Protein AF-A0A956AWB1-F1 (afdb_monomer)

pLDDT: mean 90.31, std 8.16, range [58.06, 97.62]

Secondary structure (DSSP, 8-state):
-EEEEES--TT--TT-EEEETTEEEEEEEEEEEETTEEEEEEEESS--BTT-EEEEEESSTTS-EEEEEE--SSSPBPPTT-B--EEE-PPPHHHHHHHHHHHHHHHHHHHHHHHHHHHSHHHHHHHHHHHHHHHHHHHHHHHHHHHHHHHHHHHHHHHHHHHHHHHHHHHHHHHHHHHHHHHTT--

Structure (mmCIF, N/CA/C/O backbone):
data_AF-A0A956AWB1-F1
#
_entry.id   AF-A0A956AWB1-F1
#
loop_
_atom_site.group_PDB
_atom_site.id
_atom_site.type_symbol
_atom_site.label_atom_id
_atom_site.label_alt_id
_atom_site.label_comp_id
_atom_site.label_asym_id
_atom_site.label_entity_id
_atom_site.label_seq_id
_atom_site.pdbx_PDB_ins_code
_atom_site.Cartn_x
_atom_site.Cartn_y
_atom_site.Cartn_z
_atom_site.occupancy
_atom_site.B_iso_or_equiv
_atom_site.auth_seq_id
_atom_site.auth_comp_id
_atom_site.auth_asym_id
_atom_site.auth_atom_id
_atom_site.pdbx_PDB_model_num
ATOM 1 N N . TRP A 1 1 ? 25.087 -1.360 -23.033 1.00 92.31 1 TRP A N 1
ATOM 2 C CA . TRP A 1 1 ? 23.841 -2.117 -22.895 1.00 92.31 1 TRP A CA 1
ATOM 3 C C . TRP A 1 1 ? 23.843 -2.676 -21.502 1.00 92.31 1 TRP A C 1
ATOM 5 O O . TRP A 1 1 ? 24.852 -3.199 -21.063 1.00 92.31 1 TRP A O 1
ATOM 15 N N . VAL A 1 2 ? 22.753 -2.506 -20.785 1.00 97.00 2 VAL A N 1
ATOM 16 C CA . VAL A 1 2 ? 22.539 -3.113 -19.469 1.00 97.00 2 VAL A CA 1
ATOM 17 C C . VAL A 1 2 ? 21.168 -3.759 -19.501 1.00 97.00 2 VAL A C 1
ATOM 19 O O . VAL A 1 2 ? 20.373 -3.439 -20.387 1.00 97.00 2 VAL A O 1
ATOM 22 N N . TYR A 1 3 ? 20.867 -4.654 -18.574 1.00 97.06 3 TYR A N 1
ATOM 23 C CA . TYR A 1 3 ? 19.527 -5.223 -18.496 1.00 97.06 3 TYR A CA 1
ATOM 24 C C . TYR A 1 3 ? 18.931 -5.103 -17.103 1.00 97.06 3 TYR A C 1
ATOM 26 O O . TYR A 1 3 ? 19.636 -4.984 -16.107 1.00 97.06 3 TYR A O 1
ATOM 34 N N . ALA A 1 4 ? 17.610 -5.143 -17.042 1.00 96.88 4 ALA A N 1
ATOM 35 C CA . ALA A 1 4 ? 16.849 -5.195 -15.806 1.00 96.88 4 ALA A CA 1
ATOM 36 C C . ALA A 1 4 ? 15.803 -6.305 -15.906 1.00 96.88 4 ALA A C 1
ATOM 38 O O . ALA A 1 4 ? 15.299 -6.588 -16.994 1.00 96.88 4 ALA A O 1
ATOM 39 N N . VAL A 1 5 ? 15.493 -6.949 -14.782 1.00 95.44 5 VAL A N 1
ATOM 40 C CA . VAL A 1 5 ? 14.531 -8.055 -14.732 1.00 95.44 5 VAL A CA 1
ATOM 41 C C . VAL A 1 5 ? 13.300 -7.605 -13.961 1.00 95.44 5 VAL A C 1
ATOM 43 O O . VAL A 1 5 ? 13.382 -7.294 -12.776 1.00 95.44 5 VAL A O 1
ATOM 46 N N . PHE A 1 6 ? 12.155 -7.573 -14.634 1.00 93.62 6 PHE A N 1
ATOM 47 C CA . PHE A 1 6 ? 10.876 -7.171 -14.059 1.00 93.62 6 PHE A CA 1
ATOM 48 C C . PHE A 1 6 ? 9.956 -8.381 -13.924 1.00 93.62 6 PHE A C 1
ATOM 50 O O . PHE A 1 6 ? 9.907 -9.230 -14.810 1.00 93.62 6 PHE A O 1
ATOM 57 N N . LYS A 1 7 ? 9.165 -8.431 -12.848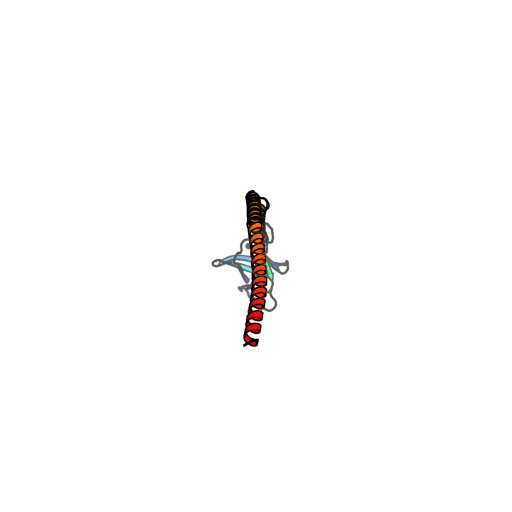 1.00 91.62 7 LYS A N 1
ATOM 58 C CA . LYS A 1 7 ? 8.054 -9.394 -12.737 1.00 91.62 7 LYS A CA 1
ATOM 59 C C . LYS A 1 7 ? 6.952 -9.127 -13.763 1.00 91.62 7 LYS A C 1
ATOM 61 O O . LYS A 1 7 ? 6.328 -10.056 -14.248 1.00 91.62 7 LYS A O 1
ATOM 66 N N . ASP A 1 8 ? 6.732 -7.856 -14.089 1.00 88.19 8 ASP A N 1
ATOM 67 C CA . ASP A 1 8 ? 5.762 -7.434 -15.091 1.00 88.19 8 ASP A CA 1
ATOM 68 C C . ASP A 1 8 ? 6.330 -6.296 -15.948 1.00 88.19 8 ASP A C 1
ATOM 70 O O . ASP A 1 8 ? 6.532 -5.171 -15.478 1.00 88.19 8 ASP A O 1
ATOM 74 N N . ALA A 1 9 ? 6.548 -6.584 -17.229 1.00 90.50 9 ALA A N 1
ATOM 75 C CA . ALA A 1 9 ? 6.960 -5.604 -18.232 1.00 90.50 9 ALA A CA 1
ATOM 76 C C . ALA A 1 9 ? 5.801 -5.146 -19.131 1.00 90.50 9 ALA A C 1
ATOM 78 O O . ALA A 1 9 ? 6.050 -4.545 -20.174 1.00 90.50 9 ALA A O 1
ATOM 79 N N . SER A 1 10 ? 4.541 -5.386 -18.744 1.00 89.19 10 SER A N 1
ATOM 80 C CA . SER A 1 10 ? 3.383 -4.892 -19.495 1.00 89.19 10 SER A CA 1
ATOM 81 C C . SER A 1 10 ? 3.499 -3.390 -19.747 1.00 89.19 10 SER A C 1
ATOM 83 O O . SER A 1 10 ? 3.810 -2.619 -18.832 1.00 89.19 10 SER A O 1
ATOM 85 N N . GLY A 1 11 ? 3.287 -3.001 -21.007 1.00 88.19 11 GLY A N 1
ATOM 86 C CA . GLY A 1 11 ? 3.378 -1.620 -21.481 1.00 88.19 11 GLY A CA 1
ATOM 87 C C . GLY A 1 11 ? 4.799 -1.099 -21.749 1.00 88.19 11 GLY A C 1
ATOM 88 O O . GLY A 1 11 ? 4.937 0.019 -22.246 1.00 88.19 11 GLY A O 1
ATOM 89 N N . LEU A 1 12 ? 5.849 -1.885 -21.473 1.00 92.44 12 LEU A N 1
ATOM 90 C CA . LEU A 1 12 ? 7.207 -1.609 -21.950 1.00 92.44 12 LEU A CA 1
ATOM 91 C C . LEU A 1 12 ? 7.391 -2.212 -23.342 1.00 92.44 12 LEU A C 1
ATOM 93 O O . LEU A 1 12 ? 7.211 -3.413 -23.539 1.00 92.44 12 LEU A O 1
ATOM 97 N N . ALA A 1 13 ? 7.783 -1.381 -24.301 1.00 90.88 13 ALA A N 1
ATOM 98 C CA . ALA A 1 13 ? 8.023 -1.795 -25.675 1.00 90.88 13 ALA A CA 1
ATOM 99 C C . ALA A 1 13 ? 9.451 -1.449 -26.108 1.00 90.88 13 ALA A C 1
ATOM 101 O O . ALA A 1 13 ? 10.119 -0.592 -25.524 1.00 90.88 13 ALA A O 1
ATOM 102 N N . SER A 1 14 ? 9.920 -2.097 -27.176 1.00 93.38 14 SER A N 1
ATOM 103 C CA . SER A 1 14 ? 11.142 -1.655 -27.851 1.00 93.38 14 SER A CA 1
ATOM 104 C C . SER A 1 14 ? 10.997 -0.186 -28.260 1.00 93.38 14 SER A C 1
ATOM 106 O O . SER A 1 14 ? 9.923 0.249 -28.679 1.00 93.38 14 SER A O 1
ATOM 108 N N . LYS A 1 15 ? 12.083 0.580 -28.126 1.00 93.50 15 LYS A N 1
ATOM 109 C CA . LYS A 1 15 ? 12.150 2.039 -28.311 1.00 93.50 15 LYS A CA 1
ATOM 110 C C . LYS A 1 15 ? 11.429 2.879 -27.252 1.00 93.50 15 LYS A C 1
ATOM 112 O O . LYS A 1 15 ? 11.495 4.105 -27.347 1.00 93.50 15 LYS A O 1
ATOM 117 N N . SER A 1 16 ? 10.812 2.287 -26.221 1.00 94.75 16 SER A N 1
ATOM 118 C CA . SER A 1 16 ? 10.349 3.062 -25.062 1.00 94.75 16 SER A CA 1
ATOM 119 C C . SER A 1 16 ? 11.517 3.850 -24.468 1.00 94.75 16 SER A C 1
ATOM 121 O O . SER A 1 16 ? 12.631 3.340 -24.317 1.00 94.75 16 SER A O 1
ATOM 123 N N . ARG A 1 17 ? 11.254 5.114 -24.139 1.00 95.94 17 ARG A N 1
ATOM 124 C CA . ARG A 1 17 ? 12.252 6.047 -23.608 1.00 95.94 17 ARG A CA 1
ATOM 125 C C . ARG A 1 17 ? 12.789 5.596 -22.250 1.00 95.94 17 ARG A C 1
ATOM 127 O O . ARG A 1 17 ? 12.063 5.042 -21.422 1.00 95.94 17 ARG A O 1
ATOM 134 N N . V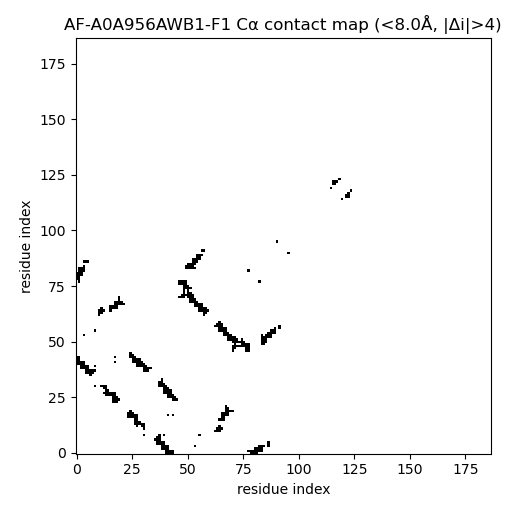AL A 1 18 ? 14.057 5.898 -22.011 1.00 97.00 18 VAL A N 1
ATOM 135 C CA . VAL A 1 18 ? 14.730 5.670 -20.731 1.00 97.00 18 VAL A CA 1
ATOM 136 C C . VAL A 1 18 ? 15.248 7.012 -20.250 1.00 97.00 18 VAL A C 1
ATOM 138 O O . VAL A 1 18 ? 15.989 7.686 -20.965 1.00 97.00 18 VAL A O 1
ATOM 141 N N . VAL A 1 19 ? 14.838 7.428 -19.056 1.00 96.75 19 VAL A N 1
ATOM 142 C CA . VAL A 1 19 ? 15.064 8.795 -18.582 1.00 96.75 19 VAL A CA 1
ATOM 143 C C . VAL A 1 19 ? 15.779 8.838 -17.243 1.00 96.75 19 VAL A C 1
ATOM 145 O O . VAL A 1 19 ? 15.568 7.976 -16.399 1.00 96.75 19 VAL A O 1
ATOM 148 N N . ILE A 1 20 ? 16.563 9.888 -17.019 1.00 95.88 20 ILE A N 1
ATOM 149 C CA . ILE A 1 20 ? 17.115 10.253 -15.709 1.00 95.88 20 ILE A CA 1
ATOM 150 C C . ILE A 1 20 ? 16.687 11.684 -15.429 1.00 95.88 20 ILE A C 1
ATOM 152 O O . ILE A 1 20 ? 16.863 12.551 -16.281 1.00 95.88 20 ILE A O 1
ATOM 156 N N . ALA A 1 21 ? 16.087 11.928 -14.261 1.00 91.62 21 ALA A N 1
ATOM 157 C CA . ALA A 1 21 ? 15.557 13.246 -13.892 1.00 91.62 21 ALA A CA 1
ATOM 158 C C . ALA A 1 21 ? 14.666 13.879 -14.993 1.00 91.62 21 ALA A C 1
ATOM 160 O O . ALA A 1 21 ? 14.703 15.082 -15.230 1.00 91.62 21 ALA A O 1
ATOM 161 N N . GLY A 1 22 ? 13.895 13.050 -15.710 1.00 92.25 22 GLY A N 1
ATOM 162 C CA . GLY A 1 22 ? 13.016 13.472 -16.811 1.00 92.25 22 GLY A CA 1
ATOM 163 C C . GLY A 1 22 ? 13.694 13.638 -18.180 1.00 92.25 22 GLY A C 1
ATOM 164 O O . GLY A 1 22 ? 12.994 13.691 -19.193 1.00 92.25 22 GLY A O 1
ATOM 165 N N . ILE A 1 23 ? 15.027 13.645 -18.244 1.00 95.50 23 ILE A N 1
ATOM 166 C CA . ILE A 1 23 ? 15.807 13.797 -19.479 1.00 95.50 23 ILE A CA 1
ATOM 167 C C . ILE A 1 23 ? 15.990 12.436 -20.145 1.00 95.50 23 ILE A C 1
ATOM 169 O O . ILE A 1 23 ? 16.364 11.469 -19.487 1.00 95.50 23 ILE A O 1
ATOM 173 N N . ASN A 1 24 ? 15.747 12.357 -21.455 1.00 96.25 24 ASN A N 1
ATOM 174 C CA . ASN A 1 24 ? 15.966 11.137 -22.227 1.00 96.25 24 ASN A CA 1
ATOM 175 C C . ASN A 1 24 ? 17.465 10.818 -22.343 1.00 96.25 24 ASN A C 1
ATOM 177 O O . ASN A 1 24 ? 18.224 11.610 -22.897 1.00 96.25 24 ASN A O 1
ATOM 181 N N . VAL A 1 25 ? 17.877 9.654 -21.846 1.00 96.69 25 VAL A N 1
ATOM 182 C CA . VAL A 1 25 ? 19.279 9.198 -21.837 1.00 96.69 25 VAL A CA 1
ATOM 183 C C . VAL A 1 25 ? 19.481 7.886 -22.591 1.00 96.69 25 VAL A C 1
ATOM 185 O O . VAL A 1 25 ? 20.602 7.377 -22.663 1.00 96.69 25 VAL A O 1
ATOM 188 N N . GLY A 1 26 ? 18.410 7.310 -23.133 1.00 96.50 26 GLY A N 1
ATOM 189 C CA . GLY A 1 26 ? 18.462 5.996 -23.746 1.00 96.50 26 GLY A CA 1
ATOM 190 C C . GLY A 1 26 ? 17.100 5.473 -24.168 1.00 96.50 26 GLY A C 1
ATOM 191 O O . GLY A 1 26 ? 16.094 6.177 -24.155 1.00 96.50 26 GLY A O 1
ATOM 192 N N . GLN A 1 27 ? 17.070 4.199 -24.525 1.00 97.00 27 GLN A N 1
ATOM 193 C CA . GLN A 1 27 ? 15.850 3.518 -24.932 1.00 97.00 27 GLN A CA 1
ATOM 194 C C . GLN A 1 27 ? 15.928 2.027 -24.616 1.00 97.00 27 GLN A C 1
ATOM 196 O O . GLN A 1 27 ? 17.019 1.463 -24.478 1.00 97.00 27 GLN A O 1
ATOM 201 N N . ILE A 1 28 ? 14.766 1.392 -24.529 1.00 97.38 28 ILE A N 1
ATOM 202 C CA . ILE A 1 28 ? 14.665 -0.065 -24.491 1.00 97.38 28 ILE A CA 1
ATOM 203 C C . ILE A 1 28 ? 15.039 -0.612 -25.867 1.00 97.38 28 ILE A C 1
ATOM 205 O O . ILE A 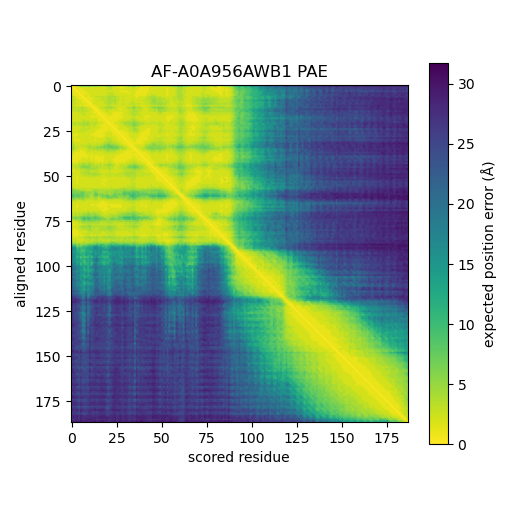1 28 ? 14.519 -0.154 -26.886 1.00 97.38 28 ILE A O 1
ATOM 209 N N . ASP A 1 29 ? 15.946 -1.579 -25.886 1.00 97.19 29 ASP A N 1
ATOM 210 C CA . ASP A 1 29 ? 16.358 -2.279 -27.099 1.00 97.19 29 ASP A CA 1
ATOM 211 C C . ASP A 1 29 ? 15.412 -3.455 -27.376 1.00 97.19 29 ASP A C 1
ATOM 213 O O . ASP A 1 29 ? 14.674 -3.442 -28.366 1.00 97.19 29 ASP A O 1
ATOM 217 N N . SER A 1 30 ? 15.321 -4.396 -26.431 1.00 96.31 30 SER A N 1
ATOM 218 C CA . SER A 1 30 ? 14.435 -5.560 -26.496 1.00 96.31 30 SER A CA 1
ATOM 219 C C . SER A 1 30 ? 13.817 -5.899 -25.133 1.00 96.31 30 SER A C 1
ATOM 221 O O . SER A 1 30 ? 14.309 -5.500 -24.074 1.00 96.31 30 SER A O 1
ATOM 223 N N . VAL A 1 31 ? 12.705 -6.635 -25.175 1.00 95.94 31 VAL A N 1
ATOM 224 C CA . VAL A 1 31 ? 12.055 -7.242 -24.010 1.00 95.94 31 VAL A CA 1
ATOM 225 C C . VAL A 1 31 ? 11.926 -8.731 -24.300 1.00 95.94 31 VAL A C 1
ATOM 227 O O . VAL A 1 31 ? 11.313 -9.119 -25.292 1.00 95.94 31 VAL A O 1
ATOM 230 N N . GLU A 1 32 ? 12.528 -9.554 -23.453 1.00 95.38 32 GLU A N 1
ATOM 231 C CA . GLU A 1 32 ? 12.632 -11.001 -23.626 1.00 95.38 32 GLU A CA 1
ATOM 232 C C . GLU A 1 32 ? 12.015 -11.710 -22.420 1.00 95.38 32 GLU A C 1
ATOM 234 O O . GLU A 1 32 ? 12.179 -11.276 -21.278 1.00 95.38 32 GLU A O 1
ATOM 239 N N . LEU A 1 33 ? 11.311 -12.816 -22.657 1.00 95.62 33 LEU A N 1
ATOM 240 C CA . LEU A 1 33 ? 10.816 -13.663 -21.576 1.00 95.62 33 LEU A CA 1
ATOM 241 C C . LEU A 1 33 ? 11.972 -14.508 -21.023 1.00 95.62 33 LEU A C 1
ATOM 243 O O . LEU A 1 33 ? 12.623 -15.244 -21.763 1.00 95.62 33 LEU A O 1
ATOM 247 N N . ALA A 1 34 ? 12.206 -14.418 -19.719 1.00 92.75 34 ALA A N 1
ATOM 248 C CA . ALA A 1 34 ? 13.206 -15.179 -18.985 1.00 92.75 34 ALA A CA 1
ATOM 249 C C . ALA A 1 34 ? 12.518 -15.909 -17.821 1.00 92.75 34 ALA A C 1
ATOM 251 O O . ALA A 1 34 ? 12.418 -15.387 -16.713 1.00 92.75 34 ALA A O 1
ATOM 252 N N . GLY A 1 35 ? 12.008 -17.114 -18.092 1.00 93.56 35 GLY A N 1
ATOM 253 C CA . GLY A 1 35 ? 11.193 -17.863 -17.133 1.00 93.56 35 GLY A CA 1
ATOM 254 C C . GLY A 1 35 ? 9.816 -17.221 -16.949 1.00 93.56 35 GLY A C 1
ATOM 255 O O . GLY A 1 35 ? 9.077 -17.064 -17.918 1.00 93.56 35 GLY A O 1
ATOM 256 N N . ASP A 1 36 ? 9.484 -16.852 -15.715 1.00 92.75 36 ASP A N 1
ATOM 257 C CA . ASP A 1 36 ? 8.273 -16.115 -15.327 1.00 92.75 36 ASP A CA 1
ATOM 258 C C . ASP A 1 36 ? 8.496 -14.593 -15.235 1.00 92.75 36 ASP A C 1
ATOM 260 O O . ASP A 1 36 ? 7.614 -13.856 -14.798 1.00 92.75 36 ASP A O 1
ATOM 264 N N . GLN A 1 37 ? 9.673 -14.109 -15.645 1.00 94.00 37 GLN A N 1
ATOM 265 C CA . GLN A 1 37 ? 10.054 -12.701 -15.584 1.00 94.00 37 GLN A CA 1
ATOM 266 C C . GLN A 1 37 ? 10.381 -12.148 -16.972 1.00 94.00 37 GLN A C 1
ATOM 268 O O . GLN A 1 37 ? 10.719 -12.875 -17.905 1.00 94.00 37 GLN A O 1
ATOM 273 N N . ALA A 1 38 ? 10.332 -10.827 -17.106 1.00 94.94 38 ALA A N 1
ATOM 274 C CA . ALA A 1 38 ? 10.732 -10.121 -18.311 1.00 94.94 38 ALA A CA 1
ATOM 275 C C . ALA A 1 38 ? 12.136 -9.532 -18.145 1.00 94.94 38 ALA A C 1
ATOM 277 O O . ALA A 1 38 ? 12.370 -8.678 -17.284 1.00 94.94 38 ALA A O 1
ATOM 278 N N . LYS A 1 39 ? 13.066 -9.958 -18.998 1.00 96.50 39 LYS A N 1
ATOM 279 C CA . LYS A 1 39 ? 14.398 -9.373 -19.132 1.00 96.50 39 LYS A CA 1
ATOM 280 C C . LYS A 1 39 ? 14.341 -8.241 -20.152 1.00 96.50 39 LYS A C 1
ATOM 282 O O . LYS A 1 39 ? 14.059 -8.457 -21.325 1.00 96.50 39 LYS A O 1
ATOM 287 N N . VAL A 1 40 ? 14.613 -7.025 -19.699 1.00 97.31 40 VAL A N 1
ATOM 288 C CA . VAL A 1 4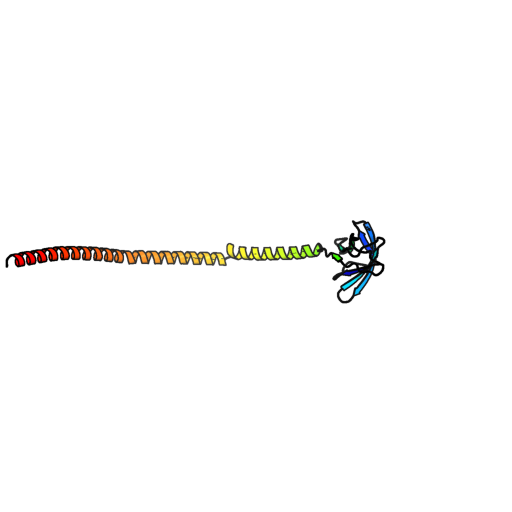0 ? 14.546 -5.811 -20.515 1.00 97.31 40 VAL A CA 1
ATOM 289 C C . VAL A 1 40 ? 15.956 -5.320 -20.786 1.00 97.31 40 VAL A C 1
ATOM 291 O O . VAL A 1 40 ? 16.668 -4.951 -19.852 1.00 97.31 40 VAL A O 1
ATOM 294 N N . TRP A 1 41 ? 16.352 -5.295 -22.055 1.00 97.62 41 TRP A N 1
ATOM 295 C CA . TRP A 1 41 ? 17.634 -4.756 -22.491 1.00 97.62 41 TRP A CA 1
ATOM 296 C C . TRP A 1 41 ? 17.531 -3.256 -22.740 1.00 97.62 41 TRP A C 1
ATOM 298 O O . TRP A 1 41 ? 16.623 -2.763 -23.406 1.00 97.62 41 TRP A O 1
ATOM 308 N N . ILE A 1 42 ? 18.483 -2.517 -22.185 1.00 97.62 42 ILE A N 1
ATOM 309 C CA . ILE A 1 42 ? 18.465 -1.063 -22.103 1.00 97.62 42 ILE A CA 1
ATOM 310 C C . ILE A 1 42 ? 19.744 -0.528 -22.738 1.00 97.62 42 ILE A C 1
ATOM 312 O O . ILE A 1 42 ? 20.868 -0.800 -22.293 1.00 97.62 42 ILE A O 1
ATOM 316 N N . LYS A 1 43 ? 19.573 0.299 -23.769 1.00 96.75 43 LYS A N 1
ATOM 317 C CA . LYS A 1 43 ? 20.654 1.085 -24.354 1.00 96.75 43 LYS A CA 1
ATOM 318 C C . LYS A 1 43 ? 20.674 2.454 -23.687 1.00 96.75 43 LYS A C 1
ATOM 320 O O . LYS A 1 43 ? 19.772 3.258 -23.897 1.00 96.75 43 LYS A O 1
ATOM 325 N N . VAL A 1 44 ? 21.709 2.712 -22.893 1.00 95.25 44 VAL A N 1
ATOM 326 C CA . VAL A 1 44 ? 21.897 3.957 -22.138 1.00 95.25 44 VAL A CA 1
ATOM 327 C C . VAL A 1 44 ? 23.188 4.647 -22.573 1.00 95.25 44 VAL A C 1
ATOM 329 O O . VAL A 1 44 ? 24.199 3.984 -22.796 1.00 95.25 44 VAL A O 1
ATOM 332 N N . ASN A 1 45 ? 23.147 5.974 -22.699 1.00 91.44 45 ASN A N 1
ATOM 333 C CA . ASN A 1 45 ? 24.282 6.796 -23.136 1.00 91.44 45 ASN A CA 1
ATOM 334 C C . ASN A 1 45 ? 25.030 7.463 -21.966 1.00 91.44 45 ASN A C 1
ATOM 336 O O . ASN A 1 45 ? 25.926 8.271 -22.186 1.00 91.44 45 ASN A O 1
ATOM 340 N N . THR A 1 46 ? 24.651 7.152 -20.725 1.00 91.62 46 THR A N 1
ATOM 341 C CA . THR A 1 46 ? 25.274 7.669 -19.502 1.00 91.62 46 THR A CA 1
ATOM 342 C C . THR A 1 46 ? 25.875 6.524 -18.686 1.00 91.62 46 THR A C 1
ATOM 344 O O . THR A 1 46 ? 25.324 5.419 -18.705 1.00 91.62 46 THR A O 1
ATOM 347 N N . PRO A 1 47 ? 26.973 6.753 -17.945 1.00 92.69 47 PRO A N 1
ATOM 348 C CA . PRO A 1 47 ? 27.473 5.775 -16.989 1.00 92.69 47 PRO A CA 1
ATOM 349 C C . PRO A 1 47 ? 26.445 5.499 -15.885 1.00 92.69 47 PRO A C 1
ATOM 351 O O . PRO A 1 47 ? 25.797 6.417 -15.378 1.00 92.69 47 PRO A O 1
ATOM 354 N N . LEU A 1 48 ? 26.338 4.226 -15.506 1.00 95.62 48 LEU A N 1
ATOM 355 C CA . LEU A 1 48 ? 25.567 3.739 -14.364 1.00 95.62 48 LEU A CA 1
ATOM 356 C C . LEU A 1 48 ? 26.506 3.014 -13.399 1.00 95.62 48 LEU A C 1
ATOM 358 O O . LEU A 1 48 ? 27.572 2.536 -13.796 1.00 95.62 48 LEU A O 1
ATOM 362 N N . LYS A 1 49 ? 26.107 2.921 -12.135 1.00 96.12 49 LYS A N 1
ATOM 363 C CA . LYS A 1 49 ? 26.845 2.224 -11.078 1.00 96.12 49 LYS A CA 1
ATOM 364 C C . LYS A 1 49 ? 26.066 1.025 -10.548 1.00 96.12 49 LYS A C 1
ATOM 366 O O . LYS A 1 49 ? 24.879 0.884 -10.813 1.00 96.12 49 LYS A O 1
ATOM 371 N N . SER A 1 50 ? 26.719 0.143 -9.801 1.00 95.62 50 SER A N 1
ATOM 372 C CA . SER A 1 50 ? 26.102 -1.072 -9.251 1.00 95.62 50 SER A CA 1
ATOM 373 C C . SER A 1 50 ? 25.019 -0.809 -8.201 1.00 95.62 50 SER A C 1
ATOM 375 O O . SER A 1 50 ? 24.217 -1.691 -7.919 1.00 95.62 50 SER A O 1
ATOM 377 N N . ASP A 1 51 ? 24.928 0.412 -7.674 1.00 94.44 51 ASP A N 1
ATOM 378 C CA . ASP A 1 51 ? 23.818 0.895 -6.849 1.00 94.44 51 ASP A CA 1
ATOM 379 C C . ASP A 1 51 ? 22.730 1.626 -7.662 1.00 94.44 51 ASP A C 1
ATOM 381 O O . ASP A 1 51 ? 21.812 2.213 -7.085 1.00 94.44 51 ASP A O 1
ATOM 385 N N . ALA A 1 52 ? 22.802 1.587 -8.998 1.00 96.06 52 ALA A N 1
ATOM 386 C CA . ALA A 1 52 ? 21.768 2.132 -9.866 1.00 96.06 52 ALA A CA 1
ATOM 387 C C . ALA A 1 52 ? 20.424 1.440 -9.633 1.00 96.06 52 ALA A C 1
ATOM 389 O O . ALA A 1 52 ? 20.353 0.256 -9.281 1.00 96.06 52 ALA A O 1
ATOM 390 N N . ARG A 1 53 ? 19.353 2.198 -9.865 1.00 95.62 53 ARG A N 1
ATOM 391 C CA . ARG A 1 53 ? 17.973 1.725 -9.770 1.00 95.62 53 ARG A CA 1
ATOM 392 C C . ARG A 1 53 ? 17.208 2.008 -11.044 1.00 95.62 53 ARG A C 1
ATOM 394 O O . ARG A 1 53 ? 17.525 2.957 -11.764 1.00 95.62 53 ARG A O 1
ATOM 401 N N . VAL A 1 54 ? 16.179 1.214 -11.292 1.00 95.69 54 VAL A N 1
ATOM 402 C CA . VAL A 1 54 ? 15.247 1.428 -12.396 1.00 95.69 54 VAL A CA 1
ATOM 403 C C . VAL A 1 54 ? 13.809 1.243 -11.927 1.00 95.69 54 VAL A C 1
ATOM 405 O O . VAL A 1 54 ? 13.502 0.294 -11.213 1.00 95.69 54 VAL A O 1
ATOM 408 N N . ALA A 1 55 ? 12.928 2.141 -12.355 1.00 94.19 55 ALA A N 1
ATOM 409 C CA . ALA A 1 55 ? 11.493 2.073 -12.112 1.00 94.19 55 ALA A CA 1
ATOM 410 C C . ALA A 1 55 ? 10.729 2.053 -13.438 1.00 94.19 55 ALA A C 1
ATOM 412 O O . ALA A 1 55 ? 11.047 2.814 -14.358 1.00 94.19 55 ALA A O 1
ATOM 413 N N . LYS A 1 56 ? 9.690 1.218 -13.524 1.00 92.56 56 LYS A N 1
ATOM 414 C CA . LYS A 1 56 ? 8.697 1.275 -14.603 1.00 92.56 56 LYS A CA 1
ATOM 415 C C . LYS A 1 56 ? 7.666 2.349 -14.250 1.00 92.56 56 LYS A C 1
ATOM 417 O O . LYS A 1 56 ? 6.915 2.184 -13.296 1.00 92.56 56 LYS A O 1
ATOM 422 N N . LYS A 1 57 ? 7.612 3.436 -15.021 1.00 90.62 57 LYS A N 1
ATOM 423 C CA . LYS A 1 57 ? 6.700 4.568 -14.791 1.00 90.62 57 LYS A CA 1
ATOM 424 C C . LYS A 1 57 ? 5.709 4.704 -15.939 1.00 90.62 57 LYS A C 1
ATOM 426 O O . LYS A 1 57 ? 6.063 4.520 -17.102 1.00 90.62 57 LYS A O 1
ATOM 431 N N . GLN A 1 58 ? 4.467 5.034 -15.609 1.00 88.38 58 GLN A N 1
ATOM 432 C CA . GLN A 1 58 ? 3.412 5.248 -16.594 1.00 88.38 58 GLN A CA 1
ATOM 433 C C . GLN A 1 58 ? 3.580 6.629 -17.243 1.00 88.38 58 GLN A C 1
ATOM 435 O O . GLN A 1 58 ? 3.610 7.644 -16.550 1.00 88.38 58 GLN A O 1
ATOM 440 N N . ALA A 1 59 ? 3.710 6.668 -18.570 1.00 85.88 59 ALA A N 1
ATOM 441 C CA . ALA A 1 59 ? 3.785 7.904 -19.349 1.00 85.88 59 ALA A CA 1
ATOM 442 C C . ALA A 1 59 ? 2.397 8.522 -19.567 1.00 85.88 59 ALA A C 1
ATOM 444 O O . ALA A 1 59 ? 2.254 9.742 -19.585 1.00 85.88 59 ALA A O 1
ATOM 445 N N . SER A 1 60 ? 1.378 7.680 -19.762 1.00 80.94 60 SER A N 1
ATOM 446 C CA . SER A 1 60 ? 0.027 8.111 -20.120 1.00 80.94 60 SER A CA 1
ATOM 447 C C . SER A 1 60 ? -1.043 7.196 -19.530 1.00 80.94 60 SER A C 1
ATOM 449 O O . SER A 1 60 ? -0.803 6.018 -19.268 1.00 80.94 60 SER A O 1
ATOM 451 N N . LEU A 1 61 ? -2.269 7.709 -19.382 1.00 78.94 61 LEU A N 1
ATOM 452 C CA . LEU A 1 61 ? -3.425 6.926 -18.916 1.00 78.94 61 LEU A CA 1
ATOM 453 C C . LEU A 1 61 ? -3.792 5.755 -19.847 1.00 78.94 61 LEU A C 1
ATOM 455 O O . LEU A 1 61 ? -4.538 4.872 -19.442 1.00 78.94 61 LEU A O 1
ATOM 459 N N . LEU A 1 62 ? -3.250 5.729 -21.069 1.00 79.56 62 LEU A N 1
ATOM 460 C CA . LEU A 1 62 ? -3.497 4.698 -22.082 1.00 79.56 62 LEU A CA 1
ATOM 461 C C . LEU A 1 62 ? -2.530 3.505 -21.985 1.00 79.56 62 LEU A C 1
ATOM 463 O O . LEU A 1 62 ? -2.492 2.672 -22.884 1.00 79.56 62 LEU A O 1
ATOM 467 N N . GLY A 1 63 ? -1.759 3.407 -20.899 1.00 80.25 63 GLY A N 1
ATOM 468 C CA . GLY A 1 63 ? -0.915 2.242 -20.624 1.00 80.25 63 GLY A CA 1
ATOM 469 C C . GLY A 1 63 ? 0.430 2.244 -21.353 1.00 80.25 63 GLY A C 1
ATOM 470 O O . GLY A 1 63 ? 1.045 1.191 -21.490 1.00 80.25 63 GLY A O 1
ATOM 471 N N . GLU A 1 64 ? 0.906 3.406 -21.809 1.00 87.44 64 GLU A N 1
ATOM 472 C CA . GLU A 1 64 ? 2.291 3.563 -22.261 1.00 87.44 64 GLU A CA 1
ATOM 473 C C . GLU A 1 64 ? 3.213 3.723 -21.047 1.00 87.44 64 GLU A C 1
ATOM 475 O O . GLU A 1 64 ? 2.934 4.534 -20.158 1.00 87.44 64 GLU A O 1
ATOM 480 N N . TYR A 1 65 ? 4.321 2.979 -21.016 1.00 91.75 65 TYR A N 1
ATOM 481 C CA . TYR A 1 65 ? 5.304 3.043 -19.936 1.00 91.75 65 TYR A CA 1
ATOM 482 C C . TYR A 1 65 ? 6.703 3.389 -20.448 1.00 91.75 65 TYR A C 1
ATOM 484 O O . TYR A 1 65 ? 7.089 3.108 -21.586 1.00 91.75 65 TYR A O 1
ATOM 492 N N . TYR A 1 66 ? 7.484 3.985 -19.555 1.00 94.25 66 TYR A N 1
ATOM 493 C CA . TYR A 1 66 ? 8.893 4.288 -19.747 1.00 94.25 66 TYR A CA 1
ATOM 494 C C . TYR A 1 66 ? 9.715 3.816 -18.548 1.00 94.25 66 TYR A C 1
ATOM 496 O O . TYR A 1 66 ? 9.176 3.523 -17.477 1.00 94.25 66 TYR A O 1
ATOM 504 N N . LEU A 1 67 ? 11.036 3.762 -18.720 1.00 95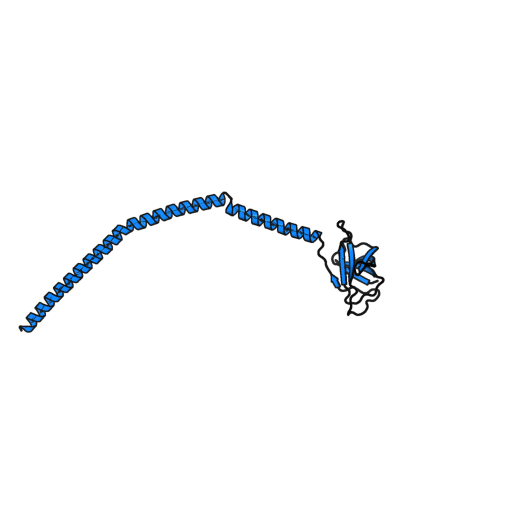.62 67 LEU A N 1
ATOM 505 C CA . LEU A 1 67 ? 11.949 3.450 -17.624 1.00 95.62 67 LEU A CA 1
ATOM 506 C C . LEU A 1 67 ? 12.553 4.725 -17.052 1.00 95.62 67 LEU A C 1
ATOM 508 O O . LEU A 1 67 ? 13.149 5.524 -17.775 1.00 95.62 67 LEU A O 1
ATOM 512 N N . GLN A 1 68 ? 12.428 4.900 -15.743 1.00 95.75 68 GLN A N 1
ATOM 513 C CA . GLN A 1 68 ? 13.129 5.931 -14.996 1.00 95.75 68 GLN A CA 1
ATOM 514 C C . GLN A 1 68 ? 14.348 5.311 -14.322 1.00 95.75 68 GLN A C 1
ATOM 516 O O . GLN A 1 68 ? 14.214 4.420 -13.489 1.00 95.75 68 GLN A O 1
ATOM 521 N N . LEU A 1 69 ? 15.532 5.785 -14.688 1.00 95.62 69 LEU A N 1
ATOM 522 C CA . LEU A 1 69 ? 16.797 5.374 -14.104 1.00 95.62 69 LEU A CA 1
ATOM 523 C C . LEU A 1 69 ? 17.239 6.341 -13.008 1.00 95.62 69 LEU A C 1
ATOM 525 O O . LEU A 1 69 ? 17.091 7.561 -13.113 1.00 95.62 69 LEU A O 1
ATOM 529 N N . THR A 1 70 ? 17.880 5.766 -12.000 1.00 95.56 70 THR A N 1
ATOM 530 C CA . THR A 1 70 ? 18.692 6.464 -11.008 1.00 95.56 70 THR A CA 1
ATOM 531 C C . THR A 1 70 ? 20.116 5.920 -11.143 1.00 95.56 70 THR A C 1
ATOM 533 O O . THR A 1 70 ? 20.305 4.724 -10.936 1.00 95.56 70 THR A O 1
ATOM 536 N N . PRO A 1 71 ? 21.123 6.736 -11.508 1.00 93.31 71 PRO A N 1
ATOM 537 C CA . PRO A 1 71 ? 22.436 6.244 -11.943 1.00 93.31 71 PRO A CA 1
ATOM 538 C C . PRO A 1 71 ? 23.299 5.595 -10.852 1.00 93.31 71 PRO A C 1
ATOM 540 O O . PRO A 1 71 ? 24.284 4.937 -11.186 1.00 93.31 71 PRO A O 1
ATOM 543 N N . GLY A 1 72 ? 22.933 5.751 -9.576 1.00 92.19 72 GLY A N 1
ATOM 544 C CA . GLY A 1 72 ? 23.766 5.344 -8.444 1.00 92.19 72 GLY A CA 1
ATOM 545 C C . GLY A 1 72 ? 24.927 6.317 -8.200 1.00 92.19 72 GLY A C 1
ATOM 546 O O . GLY A 1 72 ? 25.276 7.127 -9.061 1.00 92.19 72 GLY A O 1
ATOM 547 N N . TYR A 1 73 ? 25.518 6.268 -7.008 1.00 91.19 73 TYR A N 1
ATOM 548 C CA . TYR A 1 73 ? 26.576 7.184 -6.570 1.00 91.19 73 TYR A CA 1
ATOM 549 C C . TYR A 1 73 ? 27.783 6.467 -5.969 1.00 91.19 73 TYR A C 1
ATOM 551 O O . TYR A 1 73 ? 28.918 6.846 -6.275 1.00 91.19 73 TYR A O 1
ATOM 559 N N . THR A 1 74 ? 27.579 5.442 -5.144 1.00 91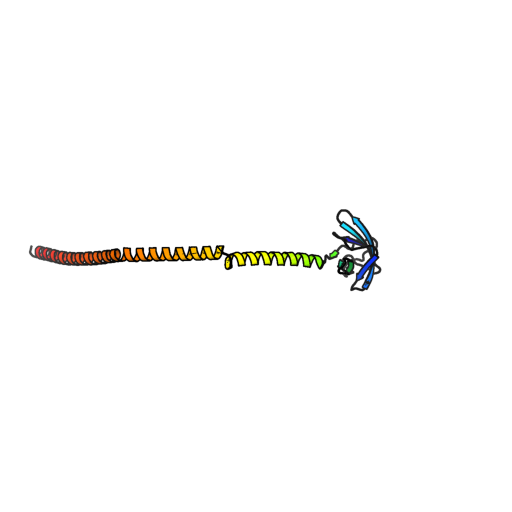.00 74 THR A N 1
ATOM 560 C CA . THR A 1 74 ? 28.651 4.824 -4.341 1.00 91.00 74 THR A CA 1
ATOM 561 C C . THR A 1 74 ? 29.167 3.515 -4.927 1.00 91.00 74 THR A C 1
ATOM 563 O O . THR A 1 74 ? 30.253 3.073 -4.555 1.00 91.00 74 THR A O 1
ATOM 566 N N . GLY A 1 75 ? 28.435 2.918 -5.869 1.00 90.56 75 GLY A N 1
ATOM 567 C CA . GLY A 1 75 ? 28.798 1.655 -6.495 1.00 90.56 75 GLY A CA 1
ATOM 568 C C . GLY A 1 75 ? 29.963 1.742 -7.484 1.00 90.56 75 GLY A C 1
ATOM 569 O O . GLY A 1 75 ? 30.424 2.812 -7.905 1.00 90.56 75 GLY A O 1
ATOM 570 N N . THR A 1 76 ? 30.413 0.560 -7.891 1.00 94.56 76 THR A N 1
ATOM 571 C CA . THR A 1 76 ? 31.327 0.359 -9.020 1.00 94.56 76 THR A CA 1
ATOM 572 C C . THR A 1 76 ? 30.622 0.648 -10.349 1.00 94.56 76 THR A C 1
ATOM 574 O O . THR A 1 76 ? 29.418 0.422 -10.449 1.00 94.56 76 THR A O 1
ATOM 577 N N . PRO A 1 77 ? 31.328 1.131 -11.387 1.00 95.00 77 PRO A N 1
ATOM 578 C CA . PRO A 1 77 ? 30.732 1.315 -12.709 1.00 95.00 77 PRO A CA 1
ATOM 579 C C . PRO A 1 77 ? 30.188 -0.000 -13.280 1.00 95.00 77 PRO A C 1
ATOM 581 O O . PRO A 1 77 ? 30.899 -1.008 -13.276 1.00 95.00 77 PRO A O 1
ATOM 584 N N . LEU A 1 78 ? 28.958 0.033 -13.795 1.00 95.38 78 LEU A N 1
ATOM 585 C CA . LEU A 1 78 ? 28.389 -1.059 -14.583 1.00 95.38 78 LEU A CA 1
ATOM 586 C C . LEU A 1 78 ? 29.007 -1.073 -15.982 1.00 95.38 78 LEU A C 1
ATOM 588 O O . LEU A 1 78 ? 29.275 -0.026 -16.579 1.00 95.38 78 LEU A O 1
ATOM 592 N N . LYS A 1 79 ? 29.221 -2.277 -16.500 1.00 94.69 79 LYS A N 1
ATOM 593 C CA . LYS A 1 79 ? 29.753 -2.550 -17.832 1.00 94.69 79 LYS A CA 1
ATOM 594 C C . LYS A 1 79 ? 28.643 -2.952 -18.792 1.00 94.69 79 LYS A C 1
ATOM 596 O O . LYS A 1 79 ? 27.492 -3.180 -18.422 1.00 94.69 79 LYS A O 1
ATOM 601 N N . ASP A 1 80 ? 29.021 -3.027 -20.061 1.00 94.12 80 ASP A N 1
ATOM 602 C CA . ASP A 1 80 ? 28.171 -3.600 -21.091 1.00 94.12 80 ASP A CA 1
ATOM 603 C C . ASP A 1 80 ? 27.813 -5.055 -20.747 1.00 94.12 80 ASP A C 1
ATOM 605 O O . ASP A 1 80 ? 28.692 -5.851 -20.427 1.00 94.12 80 ASP A O 1
ATOM 609 N N . GLY A 1 81 ? 26.524 -5.380 -20.782 1.00 94.81 81 GLY A N 1
ATOM 610 C CA . GLY A 1 81 ? 25.989 -6.686 -20.414 1.00 94.81 81 GLY A CA 1
ATOM 611 C C . GLY A 1 81 ? 25.580 -6.828 -18.948 1.00 94.81 81 GLY A C 1
ATOM 612 O O . GLY A 1 81 ? 24.946 -7.829 -18.619 1.00 94.81 81 GLY A O 1
ATOM 613 N N . ASP A 1 82 ? 25.879 -5.857 -18.080 1.00 96.94 82 ASP A N 1
ATOM 614 C CA . ASP A 1 82 ? 25.588 -5.989 -16.650 1.00 96.94 82 ASP A CA 1
ATOM 615 C C . ASP A 1 82 ? 24.099 -5.788 -16.318 1.00 96.94 82 ASP A C 1
ATOM 617 O O . ASP A 1 82 ? 23.350 -5.088 -17.012 1.00 96.94 82 ASP A O 1
ATOM 621 N N . ALA A 1 83 ? 23.678 -6.395 -15.206 1.00 96.12 83 ALA A N 1
ATOM 622 C CA . ALA A 1 83 ? 22.349 -6.212 -14.639 1.00 96.12 83 ALA A CA 1
ATOM 623 C C . ALA A 1 83 ? 22.272 -4.921 -13.809 1.00 96.12 83 ALA A C 1
ATOM 625 O O . ALA A 1 83 ? 23.172 -4.630 -13.022 1.00 96.12 83 ALA A O 1
ATOM 626 N N . ILE A 1 84 ? 21.155 -4.201 -13.905 1.00 96.31 84 ILE A N 1
ATOM 627 C CA . ILE A 1 84 ? 20.743 -3.207 -12.910 1.00 96.31 84 ILE A CA 1
ATOM 628 C C . ILE A 1 84 ? 20.051 -3.976 -11.774 1.00 96.31 84 ILE A C 1
ATOM 630 O O . ILE A 1 84 ? 18.975 -4.533 -12.001 1.00 96.31 84 ILE A O 1
ATOM 634 N N . PRO A 1 85 ? 20.636 -4.043 -10.565 1.00 89.62 85 PRO A N 1
ATOM 635 C CA . PRO A 1 85 ? 20.162 -4.969 -9.537 1.00 89.62 85 PRO A CA 1
ATOM 636 C C . PRO A 1 85 ? 18.924 -4.468 -8.785 1.00 89.62 85 PRO A C 1
ATOM 638 O O . PRO A 1 85 ? 18.172 -5.272 -8.241 1.00 89.62 85 PRO A O 1
ATOM 641 N N . ASN A 1 86 ? 18.700 -3.152 -8.744 1.00 92.12 86 ASN A N 1
ATOM 642 C CA . ASN A 1 86 ? 17.639 -2.557 -7.938 1.00 92.12 86 ASN A CA 1
ATOM 643 C C . ASN A 1 86 ? 16.458 -2.140 -8.819 1.00 92.12 86 ASN A C 1
ATOM 645 O O . ASN A 1 86 ? 16.573 -1.217 -9.631 1.00 92.12 86 ASN A O 1
ATOM 649 N N . ILE A 1 87 ? 15.318 -2.798 -8.628 1.00 92.62 87 ILE A N 1
ATOM 650 C CA . ILE A 1 87 ? 14.062 -2.461 -9.299 1.00 92.62 87 ILE A CA 1
ATOM 651 C C . ILE A 1 87 ? 13.138 -1.783 -8.289 1.00 92.62 87 ILE A C 1
ATOM 653 O O . ILE A 1 87 ? 12.754 -2.402 -7.296 1.00 92.62 87 ILE A O 1
ATOM 657 N N . ASP A 1 88 ? 12.775 -0.531 -8.550 1.00 88.94 88 ASP A N 1
ATOM 658 C CA . ASP A 1 88 ? 11.778 0.193 -7.765 1.00 88.94 88 ASP A CA 1
ATOM 659 C C . ASP A 1 88 ? 10.390 -0.066 -8.380 1.00 88.94 88 ASP A C 1
ATOM 661 O O . ASP A 1 88 ? 10.152 0.182 -9.567 1.00 88.94 88 ASP A O 1
ATOM 665 N N . TYR A 1 89 ? 9.472 -0.596 -7.573 1.00 77.25 89 TYR A N 1
ATOM 666 C CA . TYR A 1 89 ? 8.091 -0.856 -7.977 1.00 77.25 89 TYR A CA 1
ATOM 667 C C . TYR A 1 89 ? 7.212 0.309 -7.523 1.00 77.25 89 TYR A C 1
ATOM 669 O O . TYR A 1 89 ? 6.938 0.453 -6.333 1.00 77.25 89 TYR A O 1
ATOM 677 N N . ASP A 1 90 ? 6.765 1.137 -8.464 1.00 68.50 90 ASP A N 1
ATOM 678 C CA . ASP A 1 90 ? 5.678 2.075 -8.200 1.00 68.50 90 ASP A CA 1
ATOM 679 C C . ASP A 1 90 ? 4.330 1.380 -8.327 1.00 68.50 90 ASP A C 1
ATOM 681 O O . ASP A 1 90 ? 4.101 0.599 -9.253 1.00 68.50 90 ASP A O 1
ATOM 685 N N . VAL A 1 91 ? 3.417 1.722 -7.422 1.00 62.28 91 VAL A N 1
ATOM 686 C CA . VAL A 1 91 ? 2.009 1.344 -7.541 1.00 62.28 91 VAL A CA 1
ATOM 687 C C . VAL A 1 91 ? 1.405 2.162 -8.681 1.00 62.28 91 VAL A C 1
ATOM 689 O O . VAL A 1 91 ? 1.458 3.396 -8.661 1.00 62.28 91 VAL A O 1
ATOM 692 N N . ALA A 1 92 ? 0.856 1.497 -9.698 1.00 66.19 92 ALA A N 1
ATOM 693 C CA . ALA A 1 92 ? 0.206 2.206 -10.790 1.00 66.19 92 ALA A CA 1
ATOM 694 C C . ALA A 1 92 ? -1.077 2.896 -10.277 1.00 66.19 92 ALA A C 1
ATOM 696 O O . ALA A 1 92 ? -1.786 2.335 -9.439 1.00 66.19 92 ALA A O 1
ATOM 697 N N . PRO A 1 93 ? -1.455 4.078 -10.801 1.00 66.69 93 PRO A N 1
ATOM 698 C CA . PRO A 1 93 ? -2.714 4.738 -10.444 1.00 66.69 93 PRO A CA 1
ATOM 699 C C . PRO A 1 93 ? -3.959 3.848 -10.597 1.00 66.69 93 PRO A C 1
ATOM 701 O O . PRO A 1 93 ? -4.910 3.980 -9.832 1.00 66.69 93 PRO A O 1
ATOM 704 N N . ALA A 1 94 ? -3.955 2.922 -11.561 1.00 66.75 94 ALA A N 1
ATOM 705 C CA . ALA A 1 94 ? -5.035 1.953 -11.74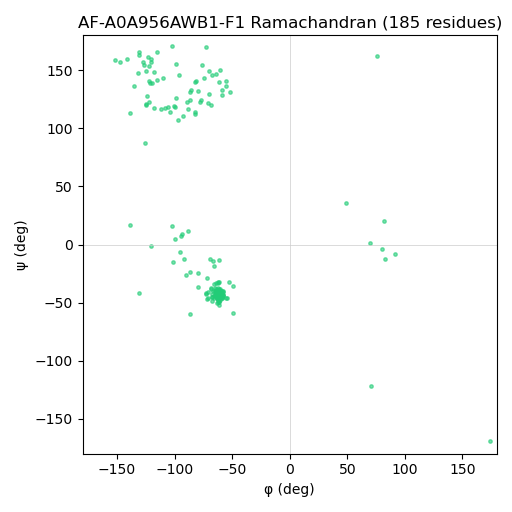6 1.00 66.75 94 ALA A CA 1
ATOM 706 C C . ALA A 1 94 ? -5.170 0.981 -10.560 1.00 66.75 94 ALA A C 1
ATOM 708 O O . ALA A 1 94 ? -6.288 0.667 -10.149 1.00 66.75 94 ALA A O 1
ATOM 709 N N . ASP A 1 95 ? -4.047 0.559 -9.976 1.00 70.62 95 ASP A N 1
ATOM 710 C CA . ASP A 1 95 ? -4.032 -0.323 -8.808 1.00 70.62 95 ASP A CA 1
ATOM 711 C C . ASP A 1 95 ? -4.571 0.410 -7.574 1.00 70.62 95 ASP A C 1
ATOM 713 O O . ASP A 1 95 ? -5.389 -0.146 -6.841 1.00 70.62 95 ASP A O 1
ATOM 717 N N . LEU A 1 96 ? -4.241 1.701 -7.422 1.00 73.50 96 LEU A N 1
ATOM 718 C CA . LEU A 1 96 ? -4.821 2.559 -6.382 1.00 73.50 96 LEU A CA 1
ATOM 719 C C . LEU A 1 96 ? -6.346 2.685 -6.524 1.00 73.50 96 LEU A C 1
ATOM 721 O O . LEU A 1 96 ? -7.066 2.618 -5.532 1.00 73.50 96 LEU A O 1
ATOM 725 N N . ILE A 1 97 ? -6.871 2.834 -7.746 1.00 79.75 97 ILE A N 1
ATOM 726 C CA . ILE A 1 97 ? -8.325 2.895 -7.981 1.00 79.75 97 ILE A CA 1
ATOM 727 C C . ILE A 1 97 ? -9.002 1.580 -7.575 1.00 79.75 97 ILE A C 1
ATOM 729 O O . ILE A 1 97 ? -10.095 1.602 -7.006 1.00 79.75 97 ILE A O 1
ATOM 733 N N . ASN A 1 98 ? -8.378 0.435 -7.857 1.00 77.44 98 ASN A N 1
ATOM 734 C CA . ASN A 1 98 ? -8.920 -0.868 -7.472 1.00 77.44 98 ASN A CA 1
ATOM 735 C C . ASN A 1 98 ? -8.927 -1.056 -5.949 1.00 77.44 98 ASN A C 1
ATOM 737 O O . ASN A 1 98 ? -9.916 -1.541 -5.398 1.00 77.44 98 ASN A O 1
ATOM 741 N N . GLU A 1 99 ? -7.880 -0.606 -5.261 1.00 78.69 99 GLU A N 1
ATOM 742 C CA . GLU A 1 99 ? -7.820 -0.613 -3.798 1.00 78.69 99 GLU A CA 1
ATOM 743 C C . GLU A 1 99 ? -8.889 0.308 -3.180 1.00 78.69 99 GLU A C 1
ATOM 745 O O . GLU A 1 99 ? -9.629 -0.101 -2.282 1.00 78.69 99 GLU A O 1
ATOM 750 N N . LEU A 1 100 ? -9.080 1.510 -3.738 1.00 82.38 100 LEU A N 1
ATOM 751 C CA . LEU A 1 100 ? -10.142 2.441 -3.333 1.00 82.38 100 LEU A CA 1
ATOM 752 C C . LEU A 1 100 ? -11.553 1.867 -3.549 1.00 82.38 100 LEU A C 1
ATOM 754 O O . LEU A 1 100 ? -12.440 2.056 -2.710 1.00 82.38 100 LEU A O 1
ATOM 758 N N . LYS A 1 101 ? -11.778 1.129 -4.643 1.00 82.62 101 LYS A N 1
ATOM 759 C CA . LYS A 1 101 ? -13.036 0.393 -4.868 1.00 82.62 101 LYS A CA 1
ATOM 760 C C . LYS A 1 101 ? -13.273 -0.676 -3.797 1.00 82.62 101 LYS A C 1
ATOM 762 O O . LYS A 1 101 ? -14.405 -0.860 -3.358 1.00 82.62 101 LYS A O 1
ATOM 767 N N . GLY A 1 102 ? -12.219 -1.355 -3.343 1.00 82.62 102 GLY A N 1
ATOM 768 C CA . GLY A 1 102 ? -12.307 -2.309 -2.235 1.00 82.62 102 GLY A CA 1
ATOM 769 C C . GLY A 1 102 ? -12.731 -1.645 -0.923 1.00 82.62 102 GLY A C 1
ATOM 770 O O . GLY A 1 102 ? -13.640 -2.124 -0.247 1.00 82.62 102 GLY A O 1
ATOM 771 N N . ILE A 1 103 ? -12.127 -0.501 -0.592 1.00 85.25 103 ILE A N 1
ATOM 772 C CA . ILE A 1 103 ? -12.454 0.263 0.623 1.00 85.25 103 ILE A CA 1
ATOM 773 C C . ILE A 1 103 ? -13.905 0.753 0.595 1.00 85.25 103 ILE A C 1
ATOM 775 O O . ILE A 1 103 ? -14.631 0.577 1.572 1.00 85.25 103 ILE A O 1
ATOM 779 N N . THR A 1 104 ? -14.343 1.343 -0.518 1.00 87.56 104 THR A N 1
ATOM 780 C CA . THR A 1 104 ? -15.717 1.863 -0.654 1.00 87.56 104 THR A CA 1
ATOM 781 C C . THR A 1 104 ? -16.765 0.765 -0.489 1.00 87.56 104 THR A C 1
ATOM 783 O O . THR A 1 104 ? -17.711 0.952 0.274 1.00 87.56 104 THR A O 1
ATOM 786 N N . LYS A 1 105 ? -16.545 -0.418 -1.076 1.00 87.44 105 LYS A N 1
ATOM 787 C CA . LYS A 1 105 ? -17.415 -1.586 -0.872 1.00 87.44 105 LYS A CA 1
ATOM 788 C C . LYS A 1 105 ? -17.510 -1.997 0.603 1.00 87.44 105 LYS A C 1
ATOM 790 O O . LYS A 1 105 ? -18.606 -2.209 1.116 1.00 87.44 105 LYS A O 1
ATOM 795 N N . ASN A 1 106 ? -16.381 -2.064 1.308 1.00 87.50 106 ASN A N 1
ATOM 796 C CA . ASN A 1 106 ? -16.373 -2.421 2.731 1.00 87.50 106 ASN A CA 1
ATOM 797 C C . ASN A 1 106 ? -17.143 -1.397 3.583 1.00 87.50 106 ASN A C 1
ATOM 799 O O . ASN A 1 106 ? -17.871 -1.765 4.504 1.00 87.50 106 ASN A O 1
ATOM 803 N N . VAL A 1 107 ? -17.014 -0.105 3.268 1.00 91.12 107 VAL A N 1
ATOM 804 C CA . VAL A 1 107 ? -17.753 0.968 3.954 1.00 91.12 107 VAL A CA 1
ATOM 805 C C . VAL A 1 107 ? -19.259 0.846 3.717 1.00 91.12 107 VAL A C 1
ATOM 807 O O . VAL A 1 107 ? -20.036 1.035 4.657 1.00 91.12 107 VAL A O 1
ATOM 810 N N . GLU A 1 108 ? -19.692 0.502 2.504 1.00 88.00 108 GLU A N 1
ATOM 811 C CA . GLU A 1 108 ? -21.106 0.263 2.194 1.00 88.00 108 GLU A CA 1
ATOM 812 C C . GLU A 1 108 ? -21.673 -0.919 2.991 1.00 88.00 108 GLU A C 1
ATOM 814 O O . GLU A 1 108 ? -22.743 -0.795 3.591 1.00 88.00 108 GLU A O 1
ATOM 819 N N . GLU A 1 109 ? -20.944 -2.036 3.072 1.00 88.19 109 GLU A N 1
ATOM 820 C CA . GLU A 1 109 ? -21.353 -3.224 3.838 1.00 88.19 109 GLU A CA 1
ATOM 821 C C . GLU A 1 109 ? -21.475 -2.939 5.346 1.00 88.19 109 GLU A C 1
ATOM 823 O O . GLU A 1 109 ? -22.463 -3.322 5.988 1.00 88.19 109 GLU A O 1
ATOM 828 N N . ILE A 1 110 ? -20.511 -2.209 5.917 1.00 89.38 110 ILE A N 1
ATOM 829 C CA . ILE A 1 110 ? -20.559 -1.766 7.320 1.00 89.38 110 ILE A CA 1
ATOM 830 C C . ILE A 1 110 ? -21.760 -0.842 7.539 1.00 89.38 110 ILE A C 1
ATOM 832 O O . ILE A 1 110 ? -22.535 -1.032 8.479 1.00 89.38 110 ILE A O 1
ATOM 836 N N . THR A 1 111 ? -21.958 0.131 6.649 1.00 87.75 111 THR A N 1
ATOM 837 C CA . THR A 1 111 ? -23.063 1.093 6.740 1.00 87.75 111 THR A CA 1
ATOM 838 C C . THR A 1 111 ? -24.423 0.397 6.649 1.00 87.75 111 THR A C 1
ATOM 840 O O . THR A 1 111 ? -25.328 0.699 7.430 1.00 87.75 111 THR A O 1
ATOM 843 N N . ALA A 1 112 ? -24.573 -0.584 5.756 1.00 84.19 112 ALA A N 1
ATOM 844 C CA . ALA A 1 112 ? -25.780 -1.398 5.635 1.00 84.19 112 ALA A CA 1
ATOM 845 C C . ALA A 1 112 ? -26.055 -2.217 6.906 1.00 84.19 112 ALA A C 1
ATOM 847 O O . ALA A 1 112 ? -27.202 -2.303 7.352 1.00 84.19 112 ALA A O 1
ATOM 848 N N . SER A 1 113 ? -25.008 -2.760 7.528 1.00 82.81 113 SER A N 1
ATOM 849 C CA . SER A 1 113 ? -25.108 -3.497 8.792 1.00 82.81 113 SER A CA 1
ATOM 850 C C . SER A 1 113 ? -25.569 -2.595 9.941 1.00 82.81 113 SER A C 1
ATOM 852 O O . SER A 1 113 ? -26.475 -2.962 10.690 1.00 82.81 113 SER A O 1
ATOM 854 N N . ILE A 1 114 ? -25.025 -1.377 10.036 1.00 83.62 114 ILE A N 1
ATOM 855 C CA . ILE A 1 114 ? -25.463 -0.375 11.022 1.00 83.62 114 ILE A CA 1
ATOM 856 C C . ILE A 1 114 ? -26.925 0.014 10.771 1.00 83.62 114 ILE A C 1
ATOM 858 O O . ILE A 1 114 ? -27.731 0.020 11.701 1.00 83.62 114 ILE A O 1
ATOM 862 N N . LYS A 1 115 ? -27.305 0.266 9.512 1.00 78.06 115 LYS A N 1
ATOM 863 C CA . LYS A 1 115 ? -28.691 0.580 9.137 1.00 78.06 115 LYS A CA 1
ATOM 864 C C . LYS A 1 115 ? -29.652 -0.539 9.544 1.00 78.06 115 LYS A C 1
ATOM 866 O O . LYS A 1 115 ? -30.714 -0.250 10.093 1.00 78.06 115 LYS A O 1
ATOM 871 N N . LYS A 1 116 ? -29.281 -1.803 9.323 1.00 72.31 116 LYS A N 1
ATOM 872 C CA . LYS A 1 116 ? -30.088 -2.972 9.701 1.00 72.31 116 LYS A CA 1
ATOM 873 C C . LYS A 1 116 ? -30.353 -3.030 11.209 1.00 72.31 116 LYS A C 1
ATOM 875 O O . LYS A 1 116 ? -31.473 -3.327 11.612 1.00 72.31 116 LYS A O 1
ATOM 880 N N . VAL A 1 117 ? -29.353 -2.702 12.026 1.00 73.25 117 VAL A N 1
ATOM 881 C CA . VAL A 1 117 ? -29.482 -2.680 13.491 1.00 73.25 117 VAL A CA 1
ATOM 882 C C . VAL A 1 117 ? -30.310 -1.488 13.978 1.00 73.25 117 VAL A C 1
ATOM 884 O O . VAL A 1 117 ? -31.139 -1.647 14.866 1.00 73.25 117 VAL A O 1
ATOM 887 N N . VAL A 1 118 ? -30.092 -0.300 13.410 1.00 72.81 118 VAL A N 1
ATOM 888 C CA . VAL A 1 118 ? -30.651 0.961 13.934 1.00 72.81 118 VAL A CA 1
ATOM 889 C C . VAL A 1 118 ? -32.024 1.304 13.346 1.00 72.81 118 VAL A C 1
ATOM 891 O O . VAL A 1 118 ? -32.808 1.998 13.982 1.00 72.81 118 VAL A O 1
ATOM 894 N N . SER A 1 119 ? -32.332 0.838 12.136 1.00 68.31 119 SER A N 1
ATOM 895 C CA . SER A 1 119 ? -33.490 1.309 11.353 1.00 68.31 119 SER A CA 1
ATOM 896 C C . SER A 1 119 ? -34.254 0.191 10.631 1.00 68.31 119 SER A C 1
ATOM 898 O O . SER A 1 119 ? -35.020 0.453 9.706 1.00 68.31 119 SER A O 1
ATOM 900 N N . GLY A 1 120 ? -34.039 -1.066 11.026 1.00 73.25 120 GLY A N 1
ATOM 901 C CA . GLY A 1 120 ? -34.763 -2.224 10.498 1.00 73.25 120 GLY A CA 1
ATOM 902 C C . GLY A 1 120 ? -35.905 -2.691 11.407 1.00 73.25 120 GLY A C 1
ATOM 903 O O . GLY A 1 120 ? -35.835 -2.533 12.624 1.00 73.25 120 GLY A O 1
ATOM 904 N N . LYS A 1 121 ? -36.906 -3.365 10.819 1.00 72.56 121 LYS A N 1
ATOM 905 C CA . LYS A 1 121 ? -38.007 -4.050 11.535 1.00 72.56 121 LYS A CA 1
ATOM 906 C C . LYS A 1 121 ? -37.525 -4.967 12.667 1.00 72.56 121 LYS A C 1
ATOM 908 O O . LYS A 1 121 ? -38.142 -5.019 13.719 1.00 72.56 121 LYS A O 1
ATOM 913 N N . GLU A 1 122 ? -36.385 -5.634 12.485 1.00 76.38 122 GLU A N 1
ATOM 914 C CA . GLU A 1 122 ? -35.772 -6.488 13.514 1.00 76.38 122 GLU A CA 1
ATOM 915 C C . GLU A 1 122 ? -35.373 -5.698 14.781 1.00 76.38 122 GLU A C 1
ATOM 917 O O . GLU A 1 122 ? -35.412 -6.232 15.889 1.00 76.38 122 GLU A O 1
ATOM 922 N N . GLY A 1 123 ? -34.985 -4.425 14.638 1.00 77.38 123 GLY A N 1
ATOM 923 C CA . GLY A 1 123 ? -34.693 -3.532 15.763 1.00 77.38 123 GLY A CA 1
ATOM 924 C C . GLY A 1 123 ? -35.963 -3.102 16.501 1.00 77.38 123 GLY A C 1
ATOM 925 O O . GLY A 1 123 ? -35.993 -3.123 17.732 1.00 77.38 123 GLY A O 1
ATOM 926 N N . GLU A 1 124 ? -37.028 -2.791 15.758 1.00 81.44 124 GLU A N 1
ATOM 927 C CA . GLU A 1 124 ? -38.351 -2.475 16.317 1.00 81.44 124 GLU A CA 1
ATOM 928 C C . GLU A 1 124 ? -38.930 -3.665 17.094 1.00 81.44 124 GLU A C 1
ATOM 930 O O . GLU A 1 124 ? -39.364 -3.507 18.233 1.00 81.44 124 GLU A O 1
ATOM 935 N N . GLU A 1 125 ? -38.860 -4.875 16.533 1.00 83.56 125 GLU A N 1
ATOM 936 C CA . GLU A 1 125 ? -39.315 -6.108 17.188 1.00 83.56 125 GLU A CA 1
ATOM 937 C C . GLU A 1 125 ? -38.568 -6.374 18.503 1.00 83.56 125 GLU A C 1
ATOM 939 O O . GLU A 1 125 ? -39.185 -6.714 19.517 1.00 83.56 125 GLU A O 1
ATOM 944 N N . ARG A 1 126 ? -37.243 -6.162 18.527 1.00 84.31 126 ARG A N 1
ATOM 945 C CA . ARG A 1 126 ? -36.436 -6.281 19.754 1.00 84.31 126 ARG A CA 1
ATOM 946 C C . ARG A 1 126 ? -36.836 -5.249 20.798 1.00 84.31 126 ARG A C 1
ATOM 948 O O . ARG A 1 126 ? -36.933 -5.596 21.973 1.00 84.31 126 ARG A O 1
ATOM 955 N N . LEU A 1 127 ? -37.074 -4.004 20.392 1.00 85.69 127 LEU A N 1
ATOM 956 C CA . LEU A 1 127 ? -37.487 -2.945 21.309 1.00 85.69 127 LEU A CA 1
ATOM 957 C C . LEU A 1 127 ? -38.857 -3.251 21.925 1.00 85.69 127 LEU A C 1
ATOM 959 O O . LEU A 1 127 ? -39.013 -3.152 23.139 1.00 85.69 127 LEU A O 1
ATOM 963 N N . VAL A 1 128 ? -39.817 -3.704 21.116 1.00 88.75 128 VAL A N 1
ATOM 964 C CA . VAL A 1 128 ? -41.141 -4.130 21.596 1.00 88.75 128 VAL A CA 1
ATOM 965 C C . VAL A 1 128 ? -41.019 -5.295 22.582 1.00 88.75 128 VAL A C 1
ATOM 967 O O . VAL A 1 128 ? -41.640 -5.264 23.644 1.00 88.75 128 VAL A O 1
ATOM 970 N N . ALA A 1 129 ? -40.179 -6.291 22.289 1.00 90.25 129 ALA A N 1
ATOM 971 C CA . ALA A 1 129 ? -39.943 -7.415 23.195 1.00 90.25 129 ALA A CA 1
ATOM 972 C C . ALA A 1 129 ? -39.300 -6.979 24.526 1.00 90.25 129 ALA A C 1
ATOM 974 O O . ALA A 1 129 ? -39.683 -7.470 25.588 1.00 90.25 129 ALA A O 1
ATOM 975 N N . ILE A 1 130 ? -38.347 -6.041 24.489 1.00 91.31 130 ILE A N 1
ATOM 976 C CA . ILE A 1 130 ? -37.728 -5.470 25.695 1.00 91.31 130 ILE A CA 1
ATOM 977 C C . ILE A 1 130 ? -38.777 -4.743 26.540 1.00 91.31 130 ILE A C 1
ATOM 979 O O . ILE A 1 130 ? -38.852 -4.987 27.743 1.00 91.31 130 ILE A O 1
ATOM 983 N N . LEU A 1 131 ? -39.610 -3.902 25.925 1.00 92.56 131 LEU A N 1
ATOM 984 C CA . LEU A 1 131 ? -40.663 -3.164 26.627 1.00 92.56 131 LEU A CA 1
ATOM 985 C C . LEU A 1 131 ? -41.681 -4.112 27.280 1.00 92.56 131 LEU A C 1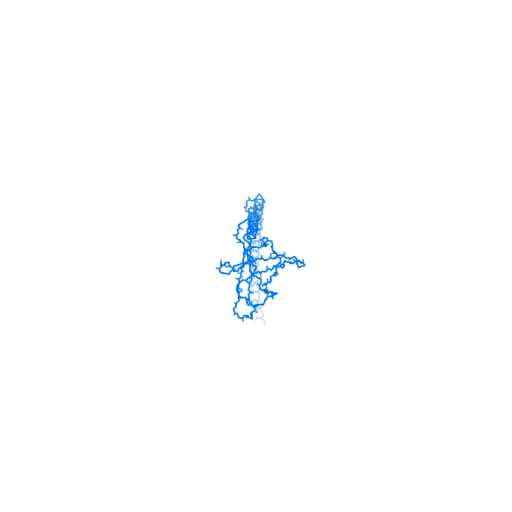
ATOM 987 O O . LEU A 1 131 ? -41.978 -3.965 28.463 1.00 92.56 131 LEU A O 1
ATOM 991 N N . ALA A 1 132 ? -42.120 -5.152 26.566 1.00 94.75 132 ALA A N 1
ATOM 992 C CA . ALA A 1 132 ? -43.023 -6.163 27.119 1.00 94.75 132 ALA A CA 1
ATOM 993 C C . ALA A 1 132 ? -42.410 -6.919 28.316 1.00 94.75 132 ALA A C 1
ATOM 995 O O . ALA A 1 132 ? -43.095 -7.206 29.302 1.00 94.75 132 ALA A O 1
ATOM 996 N N . ASN A 1 133 ? -41.111 -7.228 28.259 1.00 95.31 133 ASN A N 1
ATOM 997 C CA . ASN A 1 133 ? -40.401 -7.866 29.370 1.00 95.31 133 ASN A CA 1
ATOM 998 C C . ASN A 1 133 ? -40.256 -6.935 30.581 1.00 95.31 133 ASN A C 1
ATOM 1000 O O . ASN A 1 133 ? -40.369 -7.398 31.720 1.00 95.31 133 ASN A O 1
ATOM 1004 N N . ILE A 1 134 ? -40.031 -5.637 30.356 1.00 95.75 134 ILE A N 1
ATOM 1005 C CA . ILE A 1 134 ? -39.987 -4.628 31.423 1.00 95.75 134 ILE A CA 1
ATOM 1006 C C . ILE A 1 134 ? -41.341 -4.561 32.132 1.00 95.75 134 ILE A C 1
ATOM 1008 O O . ILE A 1 134 ? -41.376 -4.692 33.355 1.00 95.75 134 ILE A O 1
ATOM 1012 N N . ASP A 1 135 ? -42.446 -4.457 31.392 1.00 94.19 135 ASP A N 1
ATOM 1013 C CA . ASP A 1 135 ? -43.795 -4.404 31.974 1.00 94.19 135 ASP A CA 1
ATOM 1014 C C . ASP A 1 135 ? -44.098 -5.640 32.828 1.00 94.19 135 ASP A C 1
ATOM 1016 O O . ASP A 1 135 ? -44.599 -5.535 33.953 1.00 94.19 135 ASP A O 1
ATOM 1020 N N . LYS A 1 136 ? -43.734 -6.827 32.328 1.00 95.69 136 LYS A N 1
ATOM 1021 C CA . LYS A 1 136 ? -43.904 -8.084 33.063 1.00 95.69 136 LYS A CA 1
ATOM 1022 C C . LYS A 1 136 ? -43.069 -8.112 34.344 1.00 95.69 136 LYS A C 1
ATOM 1024 O O . LYS A 1 136 ? -43.592 -8.456 35.402 1.00 95.69 136 LYS A O 1
ATOM 1029 N N . THR A 1 137 ? -41.804 -7.703 34.264 1.00 95.38 137 THR A N 1
ATOM 1030 C CA . THR A 1 137 ? -40.890 -7.658 35.416 1.00 95.38 137 THR A CA 1
ATOM 1031 C C . THR A 1 137 ? -41.403 -6.687 36.477 1.00 95.38 137 THR A C 1
ATOM 1033 O O . THR A 1 137 ? -41.443 -7.019 37.659 1.00 95.38 137 THR A O 1
ATOM 1036 N N . VAL A 1 138 ? -41.866 -5.504 36.070 1.00 96.38 138 VAL A N 1
ATOM 1037 C CA . VAL A 1 138 ? -42.453 -4.507 36.977 1.00 96.38 138 VAL A CA 1
ATOM 1038 C C . VAL A 1 138 ? -43.702 -5.061 37.665 1.00 96.38 138 VAL A C 1
ATOM 1040 O O . VAL A 1 138 ? -43.871 -4.877 38.873 1.00 96.38 138 VAL A O 1
ATOM 1043 N N . ALA A 1 139 ? -44.561 -5.780 36.939 1.00 96.25 139 ALA A N 1
ATOM 1044 C CA . ALA A 1 139 ? -45.738 -6.420 37.521 1.00 96.25 139 ALA A CA 1
ATOM 1045 C C . ALA A 1 139 ? -45.371 -7.517 38.539 1.00 96.25 139 ALA A C 1
ATOM 1047 O O . ALA A 1 139 ? -45.994 -7.600 39.600 1.00 96.25 139 ALA A O 1
ATOM 1048 N N . GLU A 1 140 ? -44.357 -8.334 38.247 1.00 96.06 140 GLU A N 1
ATOM 1049 C CA . GLU A 1 140 ? -43.852 -9.372 39.156 1.00 96.06 140 GLU A CA 1
ATOM 1050 C C . GLU A 1 140 ? -43.219 -8.769 40.416 1.00 96.06 140 GLU A C 1
ATOM 1052 O O . GLU A 1 140 ? -43.545 -9.198 41.524 1.00 96.06 140 GLU A O 1
ATOM 1057 N N . VAL A 1 141 ? -42.407 -7.717 40.277 1.00 95.94 141 VAL A N 1
ATOM 1058 C CA . VAL A 1 141 ? -41.838 -6.974 41.415 1.00 95.94 141 VAL A CA 1
ATOM 1059 C C . VAL A 1 141 ? -42.946 -6.362 42.268 1.00 95.94 141 VAL A C 1
ATOM 1061 O O . VAL A 1 141 ? -42.924 -6.500 43.490 1.00 95.94 141 VAL A O 1
ATOM 1064 N N . LYS A 1 142 ? -43.956 -5.735 41.650 1.00 95.81 142 LYS A N 1
ATOM 1065 C CA . LYS A 1 142 ? -45.097 -5.169 42.381 1.00 95.81 142 LYS A CA 1
ATOM 1066 C C . LYS A 1 142 ? -45.827 -6.238 43.193 1.00 95.81 142 LYS A C 1
ATOM 1068 O O . LYS A 1 142 ? -46.137 -5.992 44.355 1.00 95.81 142 LYS A O 1
ATOM 1073 N N . ARG A 1 143 ? -46.081 -7.414 42.609 1.00 95.75 143 ARG A N 1
ATOM 1074 C CA . ARG A 1 143 ? -46.687 -8.543 43.335 1.00 95.75 143 ARG A CA 1
ATOM 1075 C C . ARG A 1 143 ? -45.813 -8.993 44.495 1.00 95.75 143 ARG A C 1
ATOM 1077 O O . ARG A 1 143 ? -46.311 -9.070 45.606 1.00 95.75 143 ARG A O 1
ATOM 1084 N N . ALA A 1 144 ? -44.515 -9.191 44.271 1.00 94.69 144 ALA A N 1
ATOM 1085 C CA . ALA A 1 144 ? -43.594 -9.598 45.328 1.00 94.69 144 ALA A CA 1
ATOM 1086 C C . ALA A 1 144 ? -43.578 -8.607 46.505 1.00 94.69 144 ALA A C 1
ATOM 1088 O O . ALA A 1 144 ? -43.566 -9.024 47.660 1.00 94.69 144 ALA A O 1
ATOM 1089 N N . VAL A 1 145 ? -43.617 -7.300 46.230 1.00 95.12 145 VAL A N 1
ATOM 1090 C CA . VAL A 1 145 ? -43.687 -6.260 47.270 1.00 95.12 145 VAL A CA 1
ATOM 1091 C C . VAL A 1 145 ? -45.015 -6.321 48.029 1.00 95.12 145 VAL A C 1
ATOM 1093 O O . VAL A 1 145 ? -45.012 -6.296 49.258 1.00 95.12 145 VAL A O 1
ATOM 1096 N N . VAL A 1 146 ? -46.140 -6.439 47.318 1.00 95.19 146 VAL A N 1
ATOM 1097 C CA . VAL A 1 146 ? -47.478 -6.528 47.930 1.00 95.19 146 VAL A CA 1
ATOM 1098 C C . VAL A 1 146 ? -47.626 -7.797 48.774 1.00 95.19 146 VAL A C 1
ATOM 1100 O O . VAL A 1 146 ? -48.120 -7.724 49.894 1.00 95.19 146 VAL A O 1
ATOM 1103 N N . ASP A 1 147 ? -47.147 -8.938 48.283 1.00 95.31 147 ASP A N 1
ATOM 1104 C CA . ASP A 1 147 ? -47.255 -10.232 48.963 1.00 95.31 147 ASP A CA 1
ATOM 1105 C C . ASP A 1 147 ? -46.335 -10.333 50.188 1.00 95.31 147 ASP A C 1
ATOM 1107 O O . ASP A 1 147 ? -46.624 -11.070 51.136 1.00 95.31 147 ASP A O 1
ATOM 1111 N N . ASN A 1 148 ? -45.209 -9.613 50.177 1.00 93.12 148 ASN A N 1
ATOM 1112 C CA . ASN A 1 148 ? -44.259 -9.614 51.285 1.00 93.12 148 ASN A CA 1
ATOM 1113 C C . ASN A 1 148 ? -44.592 -8.586 52.368 1.00 93.12 148 ASN A C 1
ATOM 1115 O O . ASN A 1 148 ? -44.195 -8.817 53.506 1.00 93.12 148 ASN A O 1
ATOM 1119 N N . GLY A 1 149 ? -45.334 -7.514 52.066 1.00 94.25 149 GLY A N 1
ATOM 1120 C CA . GLY A 1 149 ? -45.746 -6.511 53.060 1.00 94.25 149 GLY A CA 1
ATOM 1121 C C . GLY A 1 149 ? -46.366 -7.134 54.321 1.00 94.25 149 GLY A C 1
ATOM 1122 O O . GLY A 1 149 ? -45.769 -7.028 55.391 1.00 94.25 149 GLY A O 1
ATOM 1123 N N . PRO A 1 150 ? -47.460 -7.912 54.204 1.00 94.31 150 PRO A N 1
ATOM 1124 C CA . PRO A 1 150 ? -48.099 -8.552 55.356 1.00 94.31 150 PRO A CA 1
ATOM 1125 C C . PRO A 1 150 ? -47.197 -9.546 56.097 1.00 94.31 150 PRO A C 1
ATOM 1127 O O . PRO A 1 150 ? -47.319 -9.719 57.306 1.00 94.31 150 PRO A O 1
ATOM 1130 N N . LYS A 1 151 ? -46.287 -10.224 55.386 1.00 93.81 151 LYS A N 1
ATOM 1131 C CA . LYS A 1 151 ? -45.341 -11.167 56.005 1.00 93.81 151 LYS A CA 1
ATOM 1132 C C . LYS A 1 151 ? -44.293 -10.430 56.832 1.00 93.81 151 LYS A C 1
ATOM 1134 O O . LYS A 1 151 ? -43.943 -10.890 57.913 1.00 93.81 151 LYS A O 1
ATOM 1139 N N . VAL A 1 152 ? -43.795 -9.303 56.324 1.00 94.19 152 VAL A N 1
ATOM 1140 C CA . VAL A 1 152 ? -42.866 -8.434 57.052 1.00 94.19 152 VAL A CA 1
ATOM 1141 C C . VAL A 1 152 ? -43.553 -7.878 58.295 1.00 94.19 152 VAL A C 1
ATOM 1143 O O . VAL A 1 152 ? -42.974 -7.973 59.374 1.00 94.19 152 VAL A O 1
ATOM 1146 N N . ASP A 1 153 ? -44.798 -7.414 58.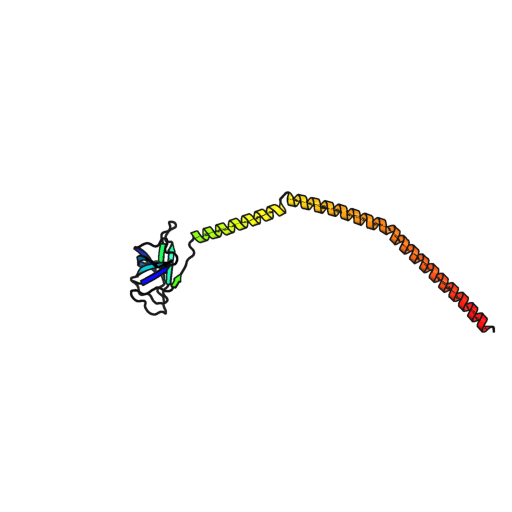174 1.00 94.50 153 ASP A N 1
ATOM 1147 C CA . ASP A 1 153 ? -45.586 -6.936 59.316 1.00 94.50 153 ASP A CA 1
ATOM 1148 C C . ASP A 1 153 ? -45.756 -8.034 60.379 1.00 94.50 153 ASP A C 1
ATOM 1150 O O . ASP A 1 153 ? -45.462 -7.814 61.551 1.00 94.50 153 ASP A O 1
ATOM 1154 N N . GLN A 1 154 ? -46.100 -9.261 59.973 1.00 95.38 154 GLN A N 1
ATOM 1155 C CA . GLN A 1 154 ? -46.199 -10.404 60.890 1.00 95.38 154 GLN A CA 1
ATOM 1156 C C . GLN A 1 154 ? -44.875 -10.742 61.584 1.00 95.38 154 GLN A C 1
ATOM 1158 O O . GLN A 1 154 ? -44.862 -11.090 62.765 1.00 95.38 154 GLN A O 1
ATOM 1163 N N . VAL A 1 155 ? -43.748 -10.676 60.870 1.00 94.94 155 VAL A N 1
ATOM 1164 C CA . VAL A 1 155 ? -42.427 -10.895 61.474 1.00 94.94 155 VAL A CA 1
ATOM 1165 C C . VAL A 1 155 ? -42.137 -9.814 62.511 1.00 94.94 155 VAL A C 1
ATOM 1167 O O . VAL A 1 155 ? -41.683 -10.141 63.607 1.00 94.94 155 VAL A O 1
ATOM 1170 N N . VAL A 1 156 ? -42.431 -8.550 62.199 1.00 95.62 156 VAL A N 1
ATOM 1171 C CA . VAL A 1 156 ? -42.274 -7.432 63.138 1.00 95.62 156 VAL A CA 1
ATOM 1172 C C . VAL A 1 156 ? -43.145 -7.644 64.378 1.00 95.62 156 VAL A C 1
ATOM 1174 O O . VAL A 1 156 ? -42.624 -7.573 65.493 1.00 95.62 156 VAL A O 1
ATOM 1177 N N . ASP A 1 157 ? -44.420 -7.993 64.209 1.00 97.06 157 ASP A N 1
ATOM 1178 C CA . ASP A 1 157 ? -45.349 -8.251 65.316 1.00 97.06 157 ASP A CA 1
ATOM 1179 C C . ASP A 1 157 ? -44.883 -9.407 66.209 1.00 97.06 157 ASP A C 1
ATOM 1181 O O . ASP A 1 157 ? -44.859 -9.283 67.437 1.00 97.06 157 ASP A O 1
ATOM 1185 N N . ASN A 1 158 ? -44.434 -10.514 65.610 1.00 96.62 158 ASN A N 1
ATOM 1186 C CA . ASN A 1 158 ? -43.895 -11.658 66.346 1.00 96.62 158 ASN A CA 1
ATOM 1187 C C . ASN A 1 158 ? -42.638 -11.284 67.140 1.00 96.62 158 ASN A C 1
ATOM 1189 O O . ASN A 1 158 ? -42.499 -11.671 68.301 1.00 96.62 158 ASN A O 1
ATOM 1193 N N . VAL A 1 159 ? -41.728 -10.505 66.549 1.00 96.12 159 VAL A N 1
ATOM 1194 C CA . VAL A 1 159 ? -40.515 -10.033 67.236 1.00 96.12 159 VAL A CA 1
ATOM 1195 C C . VAL A 1 159 ? -40.875 -9.128 68.415 1.00 96.12 159 VAL A C 1
ATOM 1197 O O . VAL A 1 159 ? -40.295 -9.263 69.499 1.00 96.12 159 VAL A O 1
ATOM 1200 N N . VAL A 1 160 ? -41.849 -8.229 68.243 1.00 96.50 160 VAL A N 1
ATOM 1201 C CA . VAL A 1 160 ? -42.351 -7.367 69.324 1.00 96.50 160 VAL A CA 1
ATOM 1202 C C . VAL A 1 160 ? -42.962 -8.205 70.450 1.00 96.50 160 VAL A C 1
ATOM 1204 O O . VAL A 1 160 ? -42.651 -7.963 71.622 1.00 96.50 160 VAL A O 1
ATOM 1207 N N . LEU A 1 161 ? -43.777 -9.210 70.116 1.00 96.94 161 LEU A N 1
ATOM 1208 C CA . LEU A 1 161 ? -44.406 -10.110 71.085 1.00 96.94 161 LEU A CA 1
ATOM 1209 C C . LEU A 1 161 ? -43.365 -10.896 71.891 1.00 96.94 161 LEU A C 1
ATOM 1211 O O . LEU A 1 161 ? -43.362 -10.811 73.119 1.00 96.94 161 LEU A O 1
ATOM 1215 N N . VAL A 1 162 ? -42.427 -11.567 71.218 1.00 96.75 162 VAL A N 1
ATOM 1216 C CA . VAL A 1 162 ? -41.348 -12.334 71.867 1.00 96.75 162 VAL A CA 1
ATOM 1217 C C . VAL A 1 162 ? -40.507 -11.438 72.774 1.00 96.75 162 VAL A C 1
ATOM 1219 O O . VAL A 1 162 ? -40.160 -11.815 73.892 1.00 96.75 162 VAL A O 1
ATOM 1222 N N . THR A 1 163 ? -40.215 -10.209 72.342 1.00 96.19 163 THR A N 1
ATOM 1223 C CA . THR A 1 163 ? -39.463 -9.245 73.162 1.00 96.19 163 THR A CA 1
ATOM 1224 C C . THR A 1 163 ? -40.232 -8.863 74.430 1.00 96.19 163 THR A C 1
ATOM 1226 O O . THR A 1 163 ? -39.637 -8.698 75.500 1.00 96.19 163 THR A O 1
ATOM 1229 N N . LYS A 1 164 ? -41.558 -8.722 74.338 1.00 96.50 164 LYS A N 1
ATOM 1230 C CA . LYS A 1 164 ? -42.427 -8.438 75.487 1.00 96.50 164 LYS A CA 1
ATOM 1231 C C . LYS A 1 164 ? -42.471 -9.619 76.458 1.00 96.50 164 LYS A C 1
ATOM 1233 O O . LYS A 1 164 ? -42.323 -9.406 77.662 1.00 96.50 164 LYS A O 1
ATOM 1238 N N . GLU A 1 165 ? -42.619 -10.836 75.946 1.00 96.62 165 GLU A N 1
ATOM 1239 C CA . GLU A 1 165 ? -42.611 -12.069 76.742 1.00 96.62 165 GLU A CA 1
ATOM 1240 C C . GLU A 1 165 ? -41.269 -12.277 77.446 1.00 96.62 165 GLU A C 1
ATOM 1242 O O . GLU A 1 165 ? -41.241 -12.494 78.656 1.00 96.62 165 GLU A O 1
ATOM 1247 N N . ALA A 1 166 ? -40.150 -12.088 76.740 1.00 96.00 166 ALA A N 1
ATOM 1248 C CA . ALA A 1 166 ? -38.810 -12.171 77.316 1.00 96.00 166 ALA A CA 1
ATOM 1249 C C . ALA A 1 166 ? -38.609 -11.162 78.459 1.00 96.00 166 ALA A C 1
ATOM 1251 O O . ALA A 1 166 ? -38.070 -11.508 79.511 1.00 96.00 166 ALA A O 1
ATOM 1252 N N . ARG A 1 167 ? -39.083 -9.915 78.301 1.00 96.44 167 ARG A N 1
ATOM 1253 C CA . ARG A 1 167 ? -39.047 -8.916 79.386 1.00 96.44 167 ARG A CA 1
ATOM 1254 C C . ARG A 1 167 ? -39.891 -9.338 80.590 1.00 96.44 167 ARG A C 1
ATOM 1256 O O . ARG A 1 167 ? -39.453 -9.110 81.719 1.00 96.44 167 ARG A O 1
ATOM 1263 N N . SER A 1 168 ? -41.068 -9.930 80.368 1.00 95.94 168 SER A N 1
ATOM 1264 C CA . SER A 1 168 ? -41.909 -10.455 81.455 1.00 95.94 168 SER A CA 1
ATOM 1265 C C . SER A 1 168 ? -41.201 -11.583 82.189 1.00 95.94 168 SER A C 1
ATOM 1267 O O . SER A 1 168 ? -41.022 -11.497 83.397 1.00 95.94 168 SER A O 1
ATOM 1269 N N . PHE A 1 169 ? -40.679 -12.565 81.454 1.00 96.44 169 PHE A N 1
ATOM 1270 C CA . PHE A 1 169 ? -39.933 -13.683 82.021 1.00 96.44 169 PHE A CA 1
ATOM 1271 C C . PHE A 1 169 ? -38.752 -13.212 82.877 1.00 96.44 169 PHE A C 1
ATOM 1273 O O . PHE A 1 169 ? -38.593 -13.661 84.007 1.00 96.44 169 PHE A O 1
ATOM 1280 N N . VAL A 1 170 ? -37.951 -12.254 82.392 1.00 96.38 170 VAL A N 1
ATOM 1281 C CA . VAL A 1 170 ? -36.829 -11.689 83.166 1.00 96.38 170 VAL A CA 1
ATOM 1282 C C . VAL A 1 170 ? -37.314 -11.018 84.457 1.00 96.38 170 VAL A C 1
ATOM 1284 O O . VAL A 1 170 ? -36.653 -11.119 85.493 1.00 96.38 170 VAL A O 1
ATOM 1287 N N . LYS A 1 171 ? -38.462 -10.331 84.424 1.00 95.62 171 LYS A N 1
ATOM 1288 C CA . LYS A 1 171 ? -39.064 -9.704 85.609 1.00 95.62 171 LYS A CA 1
ATOM 1289 C C . LYS A 1 171 ? -39.560 -10.751 86.611 1.00 95.62 171 LYS A C 1
ATOM 1291 O O . LYS A 1 171 ? -39.297 -10.599 87.808 1.00 95.62 171 LYS A O 1
ATOM 1296 N N . ASP A 1 172 ? -40.243 -11.783 86.134 1.00 96.31 172 ASP A N 1
ATOM 1297 C CA . ASP A 1 172 ? -40.806 -12.855 86.957 1.00 96.31 172 ASP A CA 1
ATOM 1298 C C . ASP A 1 172 ? -39.681 -13.684 87.583 1.00 96.31 172 ASP A C 1
ATOM 1300 O O . ASP A 1 172 ? -39.597 -13.782 88.805 1.00 96.31 172 ASP A O 1
ATOM 1304 N N . PHE A 1 173 ? -38.698 -14.097 86.780 1.00 95.75 173 PHE A N 1
ATOM 1305 C CA . PHE A 1 173 ? -37.481 -14.760 87.246 1.00 95.75 173 PHE A CA 1
ATOM 1306 C C . PHE A 1 173 ? -36.745 -13.944 88.317 1.00 95.75 173 PHE A C 1
ATOM 1308 O O . PHE A 1 173 ? -36.370 -14.475 89.361 1.00 95.75 173 PHE A O 1
ATOM 1315 N N . ARG A 1 174 ? -36.561 -12.630 88.110 1.00 95.56 174 ARG A N 1
ATOM 1316 C CA . ARG A 1 174 ? -35.930 -11.752 89.114 1.00 95.56 174 ARG A CA 1
ATOM 1317 C C . ARG A 1 174 ? -36.746 -11.682 90.406 1.00 95.56 174 ARG A C 1
ATOM 1319 O O . ARG A 1 174 ? -36.170 -11.504 91.479 1.00 95.56 174 ARG A O 1
ATOM 1326 N N . THR A 1 175 ? -38.068 -11.768 90.309 1.00 95.38 175 THR A N 1
ATOM 1327 C CA . THR A 1 175 ? -38.973 -11.755 91.463 1.00 95.38 175 THR A CA 1
ATOM 1328 C C . THR A 1 175 ? -38.872 -13.062 92.242 1.00 95.38 175 THR A C 1
ATOM 1330 O O . THR A 1 175 ? -38.691 -13.022 93.458 1.00 95.38 175 THR A O 1
ATOM 1333 N N . ASP A 1 176 ? -38.896 -14.200 91.555 1.00 95.44 176 ASP A N 1
ATOM 1334 C CA . ASP A 1 176 ? -38.786 -15.522 92.174 1.00 95.44 176 ASP A CA 1
ATOM 1335 C C . ASP A 1 176 ? -37.400 -15.754 92.781 1.00 95.44 176 ASP A C 1
ATOM 1337 O O . ASP A 1 176 ? -37.292 -16.171 93.933 1.00 95.44 176 ASP A O 1
ATOM 1341 N N . ALA A 1 177 ? -36.332 -15.361 92.081 1.00 93.50 177 ALA A N 1
ATOM 1342 C CA . ALA A 1 177 ? -34.971 -15.413 92.611 1.00 93.50 177 ALA A CA 1
ATOM 1343 C C . ALA A 1 177 ? -34.822 -14.591 93.903 1.00 93.50 177 ALA A C 1
ATOM 1345 O O . ALA A 1 177 ? -34.168 -15.032 94.846 1.00 93.50 177 ALA A O 1
ATOM 1346 N N . ARG A 1 178 ? -35.455 -13.410 93.985 1.00 92.88 178 ARG A N 1
ATOM 1347 C CA . ARG A 1 178 ? -35.461 -12.596 95.214 1.00 92.88 178 ARG A CA 1
ATOM 1348 C C . ARG A 1 178 ? -36.196 -13.279 96.365 1.00 92.88 178 ARG A C 1
ATOM 1350 O O . ARG A 1 178 ? -35.719 -13.173 97.489 1.00 92.88 178 ARG A O 1
ATOM 1357 N N . LYS A 1 179 ? -37.324 -13.951 96.104 1.00 92.19 179 LYS A N 1
ATOM 1358 C CA . LYS A 1 179 ? -38.057 -14.711 97.132 1.00 92.19 179 LYS A CA 1
ATOM 1359 C C . LYS A 1 179 ? -37.200 -15.849 97.683 1.00 92.19 179 LYS A C 1
ATOM 1361 O O . LYS A 1 179 ? -36.987 -15.900 98.885 1.00 92.19 179 LYS A O 1
ATOM 1366 N N . ILE A 1 180 ? -36.603 -16.659 96.806 1.00 92.81 180 ILE A N 1
ATOM 1367 C CA . ILE A 1 180 ? -35.720 -17.771 97.202 1.00 92.81 180 ILE A CA 1
ATOM 1368 C C . ILE A 1 180 ? -34.534 -17.269 98.037 1.00 92.81 180 ILE A C 1
ATOM 1370 O O . ILE A 1 180 ? -34.207 -17.858 99.063 1.00 92.81 180 ILE A O 1
ATOM 1374 N N . MET A 1 181 ? -33.896 -16.163 97.630 1.00 91.00 181 MET A N 1
ATOM 1375 C CA . MET A 1 181 ? -32.800 -15.568 98.407 1.00 91.00 181 MET A CA 1
ATOM 1376 C C . MET A 1 181 ? -33.251 -15.046 99.777 1.00 91.00 181 MET A C 1
ATOM 1378 O O . MET A 1 181 ? -32.458 -15.066 100.716 1.00 91.00 181 MET A O 1
ATOM 1382 N N . ALA A 1 182 ? -34.483 -14.546 99.895 1.00 89.44 182 ALA A N 1
ATOM 1383 C CA . ALA A 1 182 ? -35.037 -14.106 101.171 1.00 89.44 182 ALA A CA 1
ATOM 1384 C C . ALA A 1 182 ? -35.327 -15.301 102.092 1.00 89.44 182 ALA A C 1
ATOM 1386 O O . ALA A 1 182 ? -34.908 -15.274 103.248 1.00 89.44 182 ALA A O 1
ATOM 1387 N N . ASP A 1 183 ? -35.949 -16.359 101.565 1.00 88.94 183 ASP A N 1
ATOM 1388 C CA . ASP A 1 183 ? -36.254 -17.590 102.305 1.00 88.94 183 ASP A CA 1
ATOM 1389 C C . ASP A 1 183 ? -34.971 -18.285 102.789 1.00 88.94 183 ASP A C 1
ATOM 1391 O O . ASP A 1 183 ? -34.872 -18.668 103.951 1.00 88.94 183 ASP A O 1
ATOM 1395 N N . ALA A 1 184 ? -33.936 -18.359 101.943 1.00 83.31 184 ALA A N 1
ATOM 1396 C CA . ALA A 1 184 ? -32.637 -18.939 102.296 1.00 83.31 184 ALA A CA 1
ATOM 1397 C C . ALA A 1 184 ? -31.868 -18.152 103.375 1.00 83.31 184 ALA A C 1
ATOM 1399 O O . ALA A 1 184 ? -30.943 -18.690 103.972 1.00 83.31 184 ALA A O 1
ATOM 1400 N N . LYS A 1 185 ? -32.214 -16.879 103.609 1.00 76.62 185 LYS A N 1
ATOM 1401 C CA . LYS A 1 185 ? -31.605 -16.032 104.648 1.00 76.62 185 LYS A CA 1
ATOM 1402 C C . LYS A 1 185 ? -32.370 -16.088 105.980 1.00 76.62 185 LYS A C 1
ATOM 1404 O O . LYS A 1 185 ? -31.879 -15.560 106.974 1.00 76.62 185 LYS A O 1
ATOM 1409 N N . ALA A 1 186 ? -33.577 -16.657 105.980 1.00 71.31 186 ALA A N 1
ATOM 1410 C CA . ALA A 1 186 ? -34.445 -16.799 107.150 1.00 71.31 186 ALA A CA 1
ATOM 1411 C C . ALA A 1 186 ? -34.312 -18.167 107.855 1.00 71.31 186 ALA A C 1
ATOM 1413 O O . ALA A 1 186 ? -34.906 -18.350 108.918 1.00 71.31 186 ALA A O 1
ATOM 1414 N N . VAL A 1 187 ? -33.547 -19.095 107.268 1.00 58.06 187 VAL A N 1
ATOM 1415 C CA . VAL A 1 187 ? -33.149 -20.407 107.815 1.00 58.06 187 VAL A CA 1
ATOM 1416 C C . VAL A 1 187 ? -31.720 -20.321 108.338 1.00 58.06 187 VAL A C 1
ATOM 1418 O O . VAL A 1 187 ? -31.458 -20.910 109.408 1.00 58.06 187 VAL A O 1
#

Mean predicted aligned error: 15.05 Å

Solvent-accessible surface area (backbone atoms only — not comparable to full-atom values): 10133 Å² total; per-residue (Å²): 72,32,31,38,75,34,78,72,51,83,47,60,49,62,66,25,50,24,23,44,95,86,42,80,45,35,25,28,62,44,74,42,83,54,88,87,29,28,38,34,35,34,42,59,82,63,86,38,20,60,56,13,36,38,26,69,40,76,74,45,97,85,54,43,31,32,41,41,44,41,47,47,81,86,43,57,76,57,54,75,74,34,70,51,76,38,72,49,85,66,82,50,72,68,56,54,51,53,51,50,52,52,51,53,52,52,51,51,54,52,50,51,52,52,44,46,59,76,74,28,71,71,36,54,54,50,51,53,52,51,52,55,51,49,56,51,49,53,53,51,51,51,47,54,53,62,67,41,47,64,54,52,52,50,52,52,53,50,52,54,49,53,53,52,50,51,54,48,51,54,52,50,51,54,51,52,54,52,50,54,56,51,55,66,71,75,112

Foldseek 3Di:
DEKEKALDPFQADFQAFEDEPNHGFWTWHDWDDDDNIIIIHIDGNDWAFLQKEWEWAAPDPVSHTHIYIDRDDPGHIDDPYYYNHHYDYDDDVVNVVVVVVVVVVVVVVVVVVVCCCPPNPVVVVVVVVVVVVVVVVVVVVVCVCVVCVVVVVVVVVVVVVVVVVVVVVVVVVVVVVVVVVVVVVVD

Radius of gyration: 48.19 Å; Cα contacts (8 Å, |Δi|>4): 238; chains: 1; bounding box: 79×34×136 Å

Sequence (187 aa):
WVYAVFKDASGLASKSRVVIAGINVGQIDSVELAGDQAKVWIKVNTPLKSDARVAKKQASLLGEYYLQLTPGYTGTPLKDGDAIPNIDYDVAPADLINELKGITKNVEEITASIKKVVSGKEGEERLVAILANIDKTVAEVKRAVVDNGPKVDQVVDNVVLVTKEARSFVKDFRTDARKIMADAKAV

Nearest PDB structures (foldseek):
  6zy3-assembly1_A  TM=8.233E-01  e=4.552E-09  Escherichia coli B185
  8fee-assembly1_C  TM=5.080E-01  e=1.366E-10  Mycolicibacterium smegmatis MC2 155
  8fef-assembly1_D  TM=5.842E-01  e=1.194E-09  Mycolicibacterium smegmatis MC2 155
  8fef-assembly1_E  TM=5.279E-01  e=4.304E-10  Mycolicibacterium smegmatis MC2 155
  8fee-assembly1_D  TM=5.114E-01  e=2.118E-09  Mycolicibacterium smegmatis MC2 155